Protein AF-A0A0D2EIH6-F1 (afdb_monomer_lite)

Secondary structure (DSSP, 8-state):
--HHHHHHHHHHHHHHHHHHHHHHHHHHHT--HHHHHHHH-TTT---HHHHHHHHHHHHHHHHHHHHHHHHHHHHTSPBPPHHHHHHHHHHHHHH--S-GGGTGGGT-GGG-B--S----S-HHHHHHHHHHHGGGSEEEPPPSSSS--EEE-HHHHHHHHHHHHHHHHHHHHHHHHHHHHT---HHHHHHHHHHHHHHHHHHHHHHS---HHHHHHHHHHHHHHHHHHHHHHHHT-

Foldseek 3Di:
DDPVVLVVLVVVLVVLVVVLVVQLVCLVVVPDPQSVVLNVDVPSNPPPVNVVSVVVNVVSVVVSVVVVVVVVVLVVFAQDDPVVLVLVVVVCVVVVPDPPVVSCVSVPSRSHGDPDDDPPDQVPQLVVCCVPVVVVQFDFDDDPPDDTDTDGDPPVSVVVSVVVLVVVVCCLQCVLLVVLVPDDDPVVLVVSLVVSLVVQLVCCVRRDPDDPVVSVVVSVVSSVVSVVSNVVVVVVD

Sequence (237 aa):
MSIRVLLHMQDELSELEQRLRALDTADWTSGNAIDLYSLHSRRNDQNIERKAIMTALERRMYQYQKRLYIHSQCLKMEKARDMYADSVSHWIDGRKPVVEEESHWIDERDDLASLGLKVEDYHLFEKWAEEKFSRVFVTKNRPLFGEEVRFYSSTTIRRVVRCFLTLISVIILIGPLFALSYTERQEYRLTLIACFSLVFASAIAFVTKSRNFEVFVATAAYAAVLVVFVGNNYEGQ

Organism: Cladophialophora bantiana (strain ATCC 10958 / CBS 173.52 / CDC B-1940 / NIH 8579) (NCBI:txid1442370)

InterPro domains:
  IPR046529 Domain of unknown function DUF6594 [PF20237] (2-227)

Structure (mmCIF, N/CA/C/O backbone):
data_AF-A0A0D2EIH6-F1
#
_entry.id   AF-A0A0D2EIH6-F1
#
loop_
_atom_site.group_PDB
_atom_site.id
_atom_site.type_symbol
_atom_site.label_atom_id
_atom_site.label_alt_id
_atom_site.label_comp_id
_atom_site.label_asym_id
_atom_site.label_entity_id
_atom_site.label_seq_id
_atom_site.pdbx_PDB_ins_code
_atom_site.Cartn_x
_atom_site.Cartn_y
_atom_site.Cartn_z
_atom_site.occupancy
_atom_site.B_iso_or_equiv
_atom_site.auth_seq_id
_atom_site.auth_comp_id
_atom_site.auth_asym_id
_atom_site.auth_atom_id
_atom_site.pdbx_PDB_model_num
ATOM 1 N N . MET A 1 1 ? -1.900 -8.547 -13.092 1.00 58.03 1 MET A N 1
ATOM 2 C CA . MET A 1 1 ? -1.439 -7.730 -14.248 1.00 58.03 1 MET A CA 1
ATOM 3 C C . MET A 1 1 ? -0.095 -8.256 -14.776 1.00 58.03 1 MET A C 1
ATOM 5 O O . MET A 1 1 ? 0.867 -8.349 -14.022 1.00 58.03 1 MET A O 1
ATOM 9 N N . SER A 1 2 ? -0.005 -8.640 -16.057 1.00 69.69 2 SER A N 1
ATOM 10 C CA . SER A 1 2 ? 1.087 -9.495 -16.567 1.00 69.69 2 SER A CA 1
ATOM 11 C C . SER A 1 2 ? 2.458 -8.800 -16.687 1.00 69.69 2 SER A C 1
ATOM 13 O O . SER A 1 2 ? 2.754 -8.132 -17.680 1.00 69.69 2 SER A O 1
ATOM 15 N N . ILE A 1 3 ? 3.335 -9.050 -15.706 1.00 87.00 3 ILE A N 1
ATOM 16 C CA . ILE A 1 3 ? 4.789 -8.770 -15.720 1.00 87.00 3 ILE A CA 1
ATOM 17 C C . ILE A 1 3 ? 5.469 -9.211 -17.029 1.00 87.00 3 ILE A C 1
ATOM 19 O O . ILE A 1 3 ? 6.434 -8.595 -17.474 1.00 87.00 3 ILE A O 1
ATOM 23 N N . ARG A 1 4 ? 4.924 -10.236 -17.701 1.00 91.12 4 ARG A N 1
ATOM 24 C CA . ARG A 1 4 ? 5.453 -10.779 -18.960 1.00 91.12 4 ARG A CA 1
ATOM 25 C C . ARG A 1 4 ? 5.495 -9.735 -20.073 1.00 91.12 4 ARG A C 1
ATOM 27 O O . ARG A 1 4 ? 6.427 -9.743 -20.867 1.00 91.12 4 ARG A O 1
ATOM 34 N N . VAL A 1 5 ? 4.533 -8.810 -20.106 1.00 92.56 5 VAL A N 1
ATOM 35 C CA . VAL A 1 5 ? 4.530 -7.721 -21.095 1.00 92.56 5 VAL A CA 1
ATOM 36 C C . VAL A 1 5 ? 5.718 -6.787 -20.868 1.00 92.56 5 VAL A C 1
ATOM 38 O O . VAL A 1 5 ? 6.372 -6.402 -21.829 1.00 92.56 5 VAL A O 1
ATOM 41 N N . LEU A 1 6 ? 6.037 -6.449 -19.614 1.00 93.62 6 LEU A N 1
ATOM 42 C CA . LEU A 1 6 ? 7.201 -5.612 -19.299 1.00 93.62 6 LEU A CA 1
ATOM 43 C C . LEU A 1 6 ? 8.511 -6.313 -19.672 1.00 93.62 6 LEU A C 1
ATOM 45 O O . LEU A 1 6 ? 9.378 -5.680 -20.268 1.00 93.62 6 LEU A O 1
ATOM 49 N N . LEU A 1 7 ? 8.623 -7.613 -19.386 1.00 95.44 7 LEU A N 1
ATOM 50 C CA . LEU A 1 7 ? 9.795 -8.412 -19.757 1.00 95.44 7 LEU A CA 1
ATOM 51 C C . LEU A 1 7 ? 9.991 -8.465 -21.275 1.00 95.44 7 LEU A C 1
ATOM 53 O O . LEU A 1 7 ? 11.101 -8.270 -21.753 1.00 95.44 7 LEU A O 1
ATOM 57 N N . HIS A 1 8 ? 8.912 -8.643 -22.039 1.00 96.62 8 HIS A N 1
ATOM 58 C CA . HIS A 1 8 ? 8.979 -8.618 -23.498 1.00 96.62 8 HIS A CA 1
ATOM 59 C C . HIS A 1 8 ? 9.451 -7.257 -24.038 1.00 96.62 8 HIS A C 1
ATOM 61 O O . HIS A 1 8 ? 10.281 -7.190 -24.936 1.00 96.62 8 HIS A O 1
ATOM 67 N N . MET A 1 9 ? 8.983 -6.151 -23.452 1.00 95.94 9 MET A N 1
ATOM 68 C CA . MET A 1 9 ? 9.458 -4.813 -23.824 1.00 95.94 9 MET A CA 1
ATOM 69 C C . MET A 1 9 ? 10.939 -4.592 -23.498 1.00 95.94 9 MET A C 1
ATOM 71 O O . MET A 1 9 ? 11.628 -3.900 -24.245 1.00 95.94 9 MET A O 1
ATOM 75 N N . GLN A 1 10 ? 11.413 -5.143 -22.381 1.00 96.56 10 GLN A N 1
ATOM 76 C CA . GLN A 1 10 ? 12.816 -5.075 -21.981 1.00 96.56 10 GLN A CA 1
ATOM 77 C C . GLN A 1 10 ? 13.715 -5.884 -22.924 1.00 96.56 10 GLN A C 1
ATOM 79 O O . GLN A 1 10 ? 14.823 -5.448 -23.238 1.00 96.56 10 GLN A O 1
ATOM 84 N N . ASP A 1 11 ? 13.234 -7.028 -23.397 1.00 97.75 11 ASP A N 1
ATOM 85 C CA . ASP A 1 11 ? 13.931 -7.835 -24.395 1.00 97.75 11 ASP A CA 1
ATOM 86 C C . ASP A 1 11 ? 14.040 -7.095 -25.737 1.00 97.75 11 ASP A C 1
ATOM 88 O O . ASP A 1 11 ? 15.137 -6.932 -26.260 1.00 97.75 11 ASP A O 1
ATOM 92 N N . GLU A 1 12 ? 12.948 -6.496 -26.227 1.00 97.38 12 GLU A N 1
ATOM 93 C CA . GLU A 1 12 ? 12.991 -5.671 -27.446 1.00 97.38 12 GLU A CA 1
ATOM 94 C C . GLU A 1 12 ? 13.954 -4.473 -27.330 1.00 97.38 12 GLU A C 1
ATOM 96 O O . GLU A 1 12 ? 14.627 -4.108 -28.294 1.00 97.38 12 GLU A O 1
ATOM 101 N N . LEU A 1 13 ? 14.037 -3.841 -26.153 1.00 97.75 13 LEU A N 1
ATOM 102 C CA . LEU A 1 13 ? 15.033 -2.795 -25.896 1.00 97.75 13 LEU A CA 1
ATOM 103 C C . LEU A 1 13 ? 16.455 -3.349 -25.974 1.00 97.75 13 LEU A C 1
ATOM 105 O O . LEU A 1 13 ? 17.320 -2.732 -26.592 1.00 97.75 13 LEU A O 1
ATOM 109 N N . SER A 1 14 ? 16.675 -4.525 -25.389 1.00 98.00 14 SER A N 1
ATOM 110 C CA . SER A 1 14 ? 17.968 -5.207 -25.410 1.00 98.00 14 SER A CA 1
ATOM 111 C C . SER A 1 14 ? 18.380 -5.570 -26.838 1.00 98.00 14 SER A C 1
ATOM 113 O O . SER A 1 14 ? 19.540 -5.392 -27.199 1.00 98.00 14 SER A O 1
ATOM 115 N N . GLU A 1 15 ? 17.442 -6.011 -27.676 1.00 98.12 15 GLU A N 1
ATOM 116 C CA . GLU A 1 15 ? 17.682 -6.295 -29.092 1.00 98.12 15 GLU A CA 1
ATOM 117 C C . GLU A 1 15 ? 18.095 -5.031 -29.863 1.00 98.12 15 GLU A C 1
ATOM 119 O O . GLU A 1 15 ? 19.077 -5.041 -30.609 1.00 98.12 15 GLU A O 1
ATOM 124 N N . LEU A 1 16 ? 17.391 -3.914 -29.657 1.00 97.88 16 LEU A N 1
ATOM 125 C CA . LEU A 1 16 ? 17.739 -2.635 -30.280 1.00 97.88 16 LEU A CA 1
ATOM 126 C C . LEU A 1 16 ? 19.122 -2.132 -29.833 1.00 97.88 16 LEU A C 1
ATOM 128 O O . LEU A 1 16 ? 19.897 -1.657 -30.663 1.00 97.88 16 LEU A O 1
ATOM 132 N N . GLU A 1 1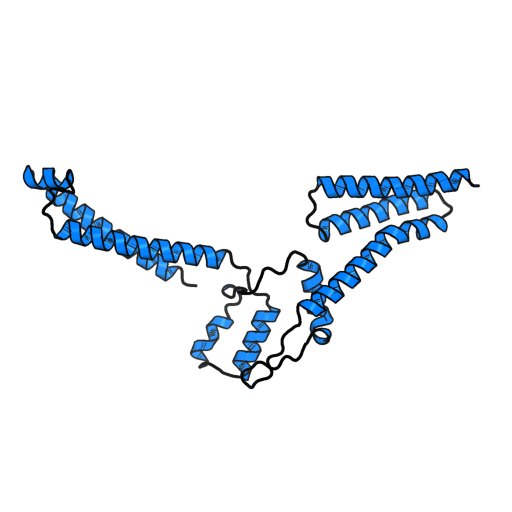7 ? 19.459 -2.269 -28.548 1.00 97.56 17 GLU A N 1
ATOM 133 C CA . GLU A 1 17 ? 20.789 -1.931 -28.027 1.00 97.56 17 GLU A CA 1
ATOM 134 C C . GLU A 1 17 ? 21.885 -2.827 -28.612 1.00 97.56 17 GLU A C 1
ATOM 136 O O . GLU A 1 17 ? 22.968 -2.342 -28.936 1.00 97.56 17 GLU A O 1
ATOM 141 N N . GLN A 1 18 ? 21.623 -4.126 -28.769 1.00 98.00 18 GLN A N 1
ATOM 142 C CA . GLN A 1 18 ? 22.567 -5.058 -29.386 1.00 98.00 18 GLN A CA 1
ATOM 143 C C . GLN A 1 18 ? 22.822 -4.706 -30.852 1.00 98.00 18 GLN A C 1
ATOM 145 O O . GLN A 1 18 ? 23.978 -4.668 -31.270 1.00 98.00 18 GLN A O 1
ATOM 150 N N . ARG A 1 19 ? 21.770 -4.388 -31.618 1.00 97.38 19 ARG A N 1
ATOM 151 C CA . ARG A 1 19 ? 21.903 -3.932 -33.012 1.00 97.38 19 ARG A CA 1
ATOM 152 C C . ARG A 1 19 ? 22.710 -2.637 -33.104 1.00 97.38 19 ARG A C 1
ATOM 154 O O . ARG A 1 19 ? 23.598 -2.539 -33.945 1.00 97.38 19 ARG A O 1
ATOM 161 N N . LEU A 1 20 ? 22.461 -1.680 -32.206 1.00 96.00 20 LEU A N 1
ATOM 162 C CA . LEU A 1 20 ? 23.237 -0.441 -32.133 1.00 96.00 20 LEU A CA 1
ATOM 163 C C . LEU A 1 20 ? 24.721 -0.719 -31.849 1.00 96.00 20 LEU A C 1
ATOM 165 O O . LEU A 1 20 ? 25.587 -0.243 -32.576 1.00 96.00 20 LEU A O 1
ATOM 169 N N . ARG A 1 21 ? 25.017 -1.554 -30.844 1.00 96.38 21 ARG A N 1
ATOM 170 C CA . ARG A 1 21 ? 26.394 -1.951 -30.504 1.00 96.38 21 ARG A CA 1
ATOM 171 C C . ARG A 1 21 ? 27.089 -2.674 -31.653 1.00 96.38 21 ARG A C 1
ATOM 173 O O . ARG A 1 21 ? 28.286 -2.477 -31.842 1.00 96.38 21 ARG A O 1
ATOM 180 N N . ALA A 1 22 ? 26.373 -3.507 -32.405 1.00 95.50 22 ALA A N 1
ATOM 181 C CA . ALA A 1 22 ? 26.926 -4.202 -33.562 1.00 95.50 22 ALA A CA 1
ATOM 182 C C . ALA A 1 22 ? 27.357 -3.215 -34.658 1.00 95.50 22 ALA A C 1
ATOM 184 O O . ALA A 1 22 ? 28.471 -3.338 -35.164 1.00 95.50 22 ALA A O 1
ATOM 185 N N . LEU A 1 23 ? 26.530 -2.206 -34.959 1.00 92.44 23 LEU A N 1
ATOM 186 C CA . LEU A 1 23 ? 26.890 -1.129 -35.890 1.00 92.44 23 LEU A CA 1
ATOM 187 C C . LEU A 1 23 ? 28.090 -0.325 -35.390 1.00 92.44 23 LEU A C 1
ATOM 189 O O . LEU A 1 23 ? 29.040 -0.107 -36.133 1.00 92.44 23 LEU A O 1
ATOM 193 N N . ASP A 1 24 ? 28.090 0.056 -34.114 1.00 91.88 24 ASP A N 1
ATOM 194 C CA . ASP A 1 24 ? 29.187 0.835 -33.542 1.00 91.88 24 ASP A CA 1
ATOM 195 C C . ASP A 1 24 ? 30.509 0.049 -33.535 1.00 91.88 24 ASP A C 1
ATOM 197 O O . ASP A 1 24 ? 31.577 0.608 -33.780 1.00 91.88 24 ASP A O 1
ATOM 201 N N . THR A 1 25 ? 30.442 -1.267 -33.319 1.00 92.94 25 THR A N 1
ATOM 202 C CA . THR A 1 25 ? 31.607 -2.160 -33.393 1.00 92.94 25 THR A CA 1
ATOM 203 C C . THR A 1 25 ? 32.096 -2.329 -34.834 1.00 92.94 25 THR A C 1
ATOM 205 O O . THR A 1 25 ? 33.305 -2.366 -35.071 1.00 92.94 25 THR A O 1
ATOM 208 N N . ALA A 1 26 ? 31.189 -2.412 -35.810 1.00 90.56 26 ALA A N 1
ATOM 209 C CA . ALA A 1 26 ? 31.545 -2.478 -37.225 1.00 90.56 26 ALA A CA 1
ATOM 210 C C . ALA A 1 26 ? 32.275 -1.198 -37.673 1.00 90.56 26 ALA A C 1
ATOM 212 O O . ALA A 1 26 ? 33.372 -1.281 -38.226 1.00 90.56 26 ALA A O 1
ATOM 213 N N . ASP A 1 27 ? 31.741 -0.025 -37.329 1.00 89.12 27 ASP A N 1
ATOM 214 C CA . ASP A 1 27 ? 32.358 1.271 -37.639 1.00 89.12 27 ASP A CA 1
ATOM 215 C C . ASP A 1 27 ? 33.720 1.435 -36.941 1.00 89.12 27 ASP A C 1
ATOM 217 O O . ASP A 1 27 ? 34.677 1.941 -37.531 1.00 89.12 27 ASP A O 1
ATOM 221 N N . TRP A 1 28 ? 33.848 0.944 -35.702 1.00 88.12 28 TRP A N 1
ATOM 222 C CA . TRP A 1 28 ? 35.113 0.943 -34.964 1.00 88.12 28 TRP A CA 1
ATOM 223 C C . TRP A 1 28 ? 36.177 0.049 -35.616 1.00 88.12 28 TRP A C 1
ATOM 225 O O . TRP A 1 28 ? 37.344 0.428 -35.726 1.00 88.12 28 TRP A O 1
ATOM 235 N N . THR A 1 29 ? 35.784 -1.148 -36.055 1.00 91.88 29 THR A N 1
ATOM 236 C CA . THR A 1 29 ? 36.697 -2.140 -36.649 1.00 91.88 29 THR A CA 1
ATOM 237 C C . THR A 1 29 ? 37.039 -1.856 -38.111 1.00 91.88 29 THR A C 1
ATOM 239 O O . THR A 1 29 ? 38.066 -2.337 -38.588 1.00 91.88 29 THR A O 1
ATOM 242 N N . SER A 1 30 ? 36.249 -1.033 -38.811 1.00 86.62 30 SER A N 1
ATOM 243 C CA . SER A 1 30 ? 36.500 -0.658 -40.208 1.00 86.62 30 SER A CA 1
ATOM 244 C C . SER A 1 30 ? 37.801 0.131 -40.413 1.00 86.62 30 SER A C 1
ATOM 246 O O . SER A 1 30 ? 38.310 0.170 -41.533 1.00 86.62 30 SER A O 1
ATOM 248 N N . GLY A 1 31 ? 38.326 0.806 -39.381 1.00 78.50 31 GLY A N 1
ATOM 249 C CA . GLY A 1 31 ? 39.567 1.593 -39.460 1.00 78.50 31 GLY A CA 1
ATOM 250 C C . GLY A 1 31 ? 39.487 2.864 -40.323 1.00 78.50 31 GLY A C 1
ATOM 251 O O . GLY A 1 31 ? 40.493 3.549 -40.505 1.00 78.50 31 GLY A O 1
ATOM 252 N N . ASN A 1 32 ? 38.308 3.200 -40.852 1.00 86.44 32 ASN A N 1
ATOM 253 C CA . ASN A 1 32 ? 38.070 4.386 -41.667 1.00 86.44 32 ASN A CA 1
ATOM 254 C C . ASN A 1 32 ? 37.844 5.622 -40.782 1.00 86.44 32 ASN A C 1
ATOM 256 O O . ASN A 1 32 ? 36.947 5.648 -39.941 1.00 86.44 32 ASN A O 1
ATOM 260 N N . ALA A 1 33 ? 38.620 6.685 -41.007 1.00 83.81 33 ALA A N 1
ATOM 261 C CA . ALA A 1 33 ? 38.532 7.917 -40.225 1.00 83.81 33 ALA A CA 1
ATOM 262 C C . ALA A 1 33 ? 37.132 8.564 -40.250 1.00 83.81 33 ALA A C 1
ATOM 264 O O . ALA A 1 33 ? 36.741 9.193 -39.269 1.00 83.81 33 ALA A O 1
ATOM 265 N N . ILE A 1 34 ? 36.375 8.405 -41.344 1.00 82.94 34 ILE A N 1
ATOM 266 C CA . ILE A 1 34 ? 35.017 8.959 -41.482 1.00 82.94 34 ILE A CA 1
ATOM 267 C C . ILE A 1 34 ? 34.036 8.231 -40.553 1.00 82.94 34 ILE A C 1
ATOM 269 O O . ILE A 1 34 ? 33.280 8.881 -39.828 1.00 82.94 34 ILE A O 1
ATOM 273 N N . ASP A 1 35 ? 34.095 6.901 -40.521 1.00 82.50 35 ASP A N 1
ATOM 274 C CA . ASP A 1 35 ? 33.196 6.067 -39.717 1.00 82.50 35 ASP A CA 1
ATOM 275 C C . ASP A 1 35 ? 33.508 6.234 -38.223 1.00 82.50 35 ASP A C 1
ATOM 277 O O . ASP A 1 35 ? 32.607 6.492 -37.422 1.00 82.50 35 ASP A O 1
ATOM 281 N N . LEU A 1 36 ? 34.797 6.270 -37.860 1.00 83.50 36 LEU A N 1
ATOM 282 C CA . LEU A 1 36 ? 35.257 6.618 -36.510 1.00 83.50 36 LEU A CA 1
ATOM 283 C C . LEU A 1 36 ? 34.823 8.023 -36.075 1.00 83.50 36 LEU A C 1
ATOM 285 O O . LEU A 1 36 ? 34.443 8.225 -34.921 1.00 83.50 36 LEU A O 1
ATOM 289 N N . TYR A 1 37 ? 34.858 9.011 -36.968 1.00 84.69 37 TYR A N 1
ATOM 290 C CA . TYR A 1 37 ? 34.396 10.361 -36.646 1.00 84.69 37 TYR A CA 1
ATOM 291 C C . TYR A 1 37 ? 32.873 10.412 -36.432 1.00 84.69 37 TYR A C 1
ATOM 293 O O . TYR A 1 37 ? 32.400 11.149 -35.562 1.00 84.69 37 TYR A O 1
ATOM 301 N N . SER A 1 38 ? 32.105 9.601 -37.170 1.00 84.06 38 SER A N 1
ATOM 302 C CA . SER A 1 38 ? 30.643 9.515 -37.043 1.00 84.06 38 SER A CA 1
ATOM 303 C C . SER A 1 38 ? 30.196 9.061 -35.644 1.00 84.06 38 SER A C 1
ATOM 305 O O . SER A 1 38 ? 29.281 9.658 -35.076 1.00 84.06 38 SER A O 1
ATOM 307 N N . LEU A 1 39 ? 30.918 8.110 -35.035 1.00 85.94 39 LEU A N 1
ATOM 308 C CA . LEU A 1 39 ? 30.701 7.624 -33.663 1.00 85.94 39 LEU A CA 1
ATOM 309 C C . LEU A 1 39 ? 30.819 8.736 -32.607 1.00 85.94 39 LEU A C 1
ATOM 311 O O . LEU A 1 39 ? 30.115 8.728 -31.600 1.00 85.94 39 LEU A O 1
ATOM 315 N N . HIS A 1 40 ? 31.701 9.711 -32.838 1.00 87.56 40 HIS A N 1
ATOM 316 C CA . HIS A 1 40 ? 31.998 10.779 -31.879 1.00 87.56 40 HIS A CA 1
ATOM 317 C C . HIS A 1 40 ? 31.161 12.047 -32.105 1.00 87.56 40 HIS A C 1
ATOM 319 O O . HIS A 1 40 ? 31.181 12.956 -31.273 1.00 87.56 40 HIS A O 1
ATOM 325 N N . SER A 1 41 ? 30.422 12.142 -33.216 1.00 87.94 41 SER A N 1
ATOM 326 C CA . SER A 1 41 ? 29.664 13.343 -33.569 1.00 87.94 41 SER A CA 1
ATOM 327 C C . SER A 1 41 ? 28.277 13.019 -34.106 1.00 87.94 41 SER A C 1
ATOM 329 O O . SER A 1 41 ? 28.064 12.904 -35.309 1.00 87.94 41 SER A O 1
ATOM 331 N N . ARG A 1 42 ? 27.270 13.045 -33.224 1.00 86.50 42 ARG A N 1
ATOM 332 C CA . ARG A 1 42 ? 25.851 12.899 -33.608 1.00 86.50 42 ARG A CA 1
ATOM 333 C C . ARG A 1 42 ? 25.384 13.920 -34.656 1.00 86.50 42 ARG A C 1
ATOM 335 O O . ARG A 1 42 ? 24.431 13.658 -35.383 1.00 86.50 42 ARG A O 1
ATOM 342 N N . ARG A 1 43 ? 25.999 15.109 -34.708 1.00 87.88 43 ARG A N 1
ATOM 343 C CA . ARG A 1 43 ? 25.647 16.162 -35.683 1.00 87.88 43 ARG A CA 1
ATOM 344 C C . ARG A 1 43 ? 26.141 15.831 -37.089 1.00 87.88 43 ARG A C 1
ATOM 346 O O . ARG A 1 43 ? 25.431 16.114 -38.047 1.00 87.88 43 ARG A O 1
ATOM 353 N N . ASN A 1 44 ? 27.329 15.240 -37.184 1.00 83.62 44 ASN A N 1
ATOM 354 C CA . ASN A 1 44 ? 27.969 14.917 -38.457 1.00 83.62 44 ASN A CA 1
ATOM 355 C C . ASN A 1 44 ? 27.818 13.443 -38.844 1.00 83.62 44 ASN A C 1
ATOM 357 O O . ASN A 1 44 ? 28.241 13.066 -39.932 1.00 83.62 44 ASN A O 1
ATOM 361 N N . ASP A 1 45 ? 27.204 12.630 -37.989 1.00 86.25 45 ASP A N 1
ATOM 362 C CA . ASP A 1 45 ? 26.872 11.249 -38.289 1.00 86.25 45 ASP A CA 1
ATOM 363 C C . ASP A 1 45 ? 25.917 11.174 -39.487 1.00 86.25 45 ASP A C 1
ATOM 365 O O . ASP A 1 45 ? 24.842 11.780 -39.473 1.00 86.25 45 ASP A O 1
ATOM 369 N N . GLN A 1 46 ? 26.305 10.445 -40.531 1.00 84.50 46 GLN A N 1
ATOM 370 C CA . GLN A 1 46 ? 25.498 10.214 -41.732 1.00 84.50 46 GLN A CA 1
ATOM 371 C C . GLN A 1 46 ? 24.833 8.830 -41.733 1.00 84.50 46 GLN A C 1
ATOM 373 O O . GLN A 1 46 ? 24.058 8.537 -42.641 1.00 84.50 46 GLN A O 1
ATOM 378 N N . ASN A 1 47 ? 25.074 7.999 -40.714 1.00 87.81 47 ASN A N 1
ATOM 379 C CA . ASN A 1 47 ? 24.518 6.657 -40.627 1.00 87.81 47 ASN A CA 1
ATOM 380 C C . ASN A 1 47 ? 22.998 6.718 -40.375 1.00 87.81 47 ASN A C 1
ATOM 382 O O . ASN A 1 47 ? 22.513 7.044 -39.285 1.00 87.81 47 ASN A O 1
ATOM 386 N N . ILE A 1 48 ? 22.227 6.439 -41.430 1.00 90.50 48 ILE A N 1
ATOM 387 C CA . ILE A 1 48 ? 20.758 6.471 -41.412 1.00 90.50 48 ILE A CA 1
ATOM 388 C C . ILE A 1 48 ? 20.215 5.370 -40.495 1.00 90.50 48 ILE A C 1
ATOM 390 O O . ILE A 1 48 ? 19.246 5.597 -39.769 1.00 90.50 48 ILE A O 1
ATOM 394 N N . GLU A 1 49 ? 20.857 4.202 -40.491 1.00 92.31 49 GLU A N 1
ATOM 395 C CA . GLU A 1 49 ? 20.449 3.050 -39.691 1.00 92.31 49 GLU A CA 1
ATOM 396 C C . GLU A 1 49 ? 20.650 3.314 -38.196 1.00 92.31 49 GLU A C 1
ATOM 398 O O . GLU A 1 49 ? 19.712 3.141 -37.415 1.00 92.31 49 GLU A O 1
ATOM 403 N N . ARG A 1 50 ? 21.810 3.859 -37.798 1.00 92.31 50 ARG A N 1
ATOM 404 C CA . ARG A 1 50 ? 22.067 4.271 -36.409 1.00 92.31 50 ARG A CA 1
ATOM 405 C C . ARG A 1 50 ? 21.010 5.263 -35.928 1.00 92.31 50 ARG A C 1
ATOM 407 O O . ARG A 1 50 ? 20.431 5.092 -34.855 1.00 92.31 50 ARG A O 1
ATOM 414 N N . LYS A 1 51 ? 20.700 6.284 -36.735 1.00 92.88 51 LYS A N 1
ATOM 415 C CA . LYS A 1 51 ? 19.653 7.272 -36.415 1.00 92.88 51 LYS A CA 1
ATOM 416 C C . LYS A 1 51 ? 18.270 6.629 -36.285 1.00 92.88 51 LYS A C 1
ATOM 418 O O . LYS A 1 51 ? 17.509 7.002 -35.386 1.00 92.88 51 LYS A O 1
ATOM 423 N N . ALA A 1 52 ? 17.938 5.674 -37.153 1.00 95.38 52 ALA A N 1
ATOM 424 C CA . ALA A 1 52 ? 16.675 4.946 -37.091 1.00 95.38 52 ALA A CA 1
ATOM 425 C C . ALA A 1 52 ? 16.572 4.099 -35.811 1.00 95.38 52 ALA A C 1
ATOM 427 O O . ALA A 1 52 ? 15.553 4.174 -35.121 1.00 95.38 52 ALA A O 1
ATOM 428 N N . ILE A 1 53 ? 17.636 3.376 -35.441 1.00 96.12 53 ILE A N 1
ATOM 429 C CA . ILE A 1 53 ? 17.699 2.591 -34.198 1.00 96.12 53 ILE A CA 1
ATOM 430 C C . ILE A 1 53 ? 17.604 3.504 -32.976 1.00 96.12 53 ILE A C 1
ATOM 432 O O . ILE A 1 53 ? 16.812 3.227 -32.082 1.00 96.12 53 ILE A O 1
ATOM 436 N N . MET A 1 54 ? 18.318 4.633 -32.956 1.00 95.25 54 MET A N 1
ATOM 437 C CA . MET A 1 54 ? 18.216 5.617 -31.871 1.00 95.25 54 MET A CA 1
ATOM 438 C C . MET A 1 54 ? 16.790 6.156 -31.704 1.00 95.25 54 MET A C 1
ATOM 440 O O . MET A 1 54 ? 16.295 6.261 -30.584 1.00 95.25 54 MET A O 1
ATOM 444 N N . THR A 1 55 ? 16.096 6.436 -32.810 1.00 96.62 55 THR A N 1
ATOM 445 C CA . THR A 1 55 ? 14.689 6.876 -32.782 1.00 96.62 55 THR A CA 1
ATOM 446 C C . THR A 1 55 ? 13.762 5.769 -32.263 1.00 96.62 55 THR A C 1
ATOM 448 O O . THR A 1 55 ? 12.817 6.031 -31.513 1.00 96.62 55 THR A O 1
ATOM 451 N N . ALA A 1 56 ? 14.018 4.515 -32.648 1.00 97.38 56 ALA A N 1
ATOM 452 C CA . ALA A 1 56 ? 13.267 3.360 -32.165 1.00 97.38 56 ALA A CA 1
ATOM 453 C C . ALA A 1 56 ? 13.497 3.115 -30.664 1.00 97.38 56 ALA A C 1
ATOM 455 O O . ALA A 1 56 ? 12.526 2.904 -29.933 1.00 97.38 56 ALA A O 1
ATOM 456 N N . LEU A 1 57 ? 14.747 3.218 -30.198 1.00 97.62 57 LEU A N 1
ATOM 457 C CA . LEU A 1 57 ? 15.130 3.127 -28.789 1.00 97.62 57 LEU A CA 1
ATOM 458 C C . LEU A 1 57 ? 14.429 4.193 -27.956 1.00 97.62 57 LEU A C 1
ATOM 460 O O . LEU A 1 57 ? 13.781 3.852 -26.972 1.00 97.62 57 LEU A O 1
ATOM 464 N N . GLU A 1 58 ? 14.484 5.462 -28.370 1.00 97.44 58 GLU A N 1
ATOM 465 C CA . GLU A 1 58 ? 13.813 6.560 -27.664 1.00 97.44 58 GLU A CA 1
ATOM 466 C C . GLU A 1 58 ? 12.315 6.271 -27.489 1.00 97.44 58 GLU A C 1
ATOM 468 O O . GLU A 1 58 ? 11.775 6.329 -26.378 1.00 97.44 58 GLU A O 1
ATOM 473 N N . ARG A 1 59 ? 11.644 5.869 -28.576 1.00 97.75 59 ARG A N 1
ATOM 474 C CA . ARG A 1 59 ? 10.218 5.533 -28.554 1.00 97.75 59 ARG A CA 1
ATOM 475 C C . ARG A 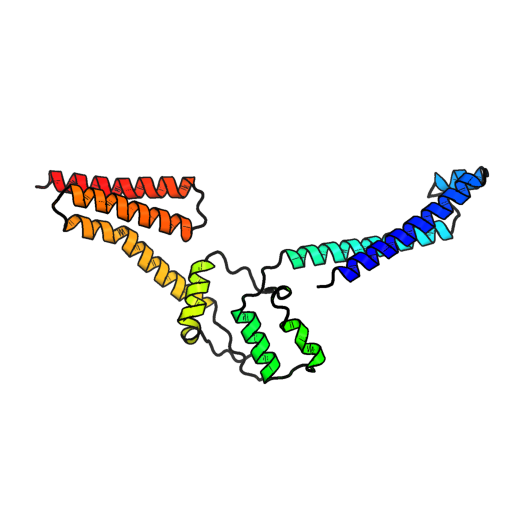1 59 ? 9.923 4.351 -27.635 1.00 97.75 59 ARG A C 1
ATOM 477 O O . ARG A 1 59 ? 8.985 4.420 -26.835 1.00 97.75 59 ARG A O 1
ATOM 484 N N . ARG A 1 60 ? 10.671 3.252 -27.762 1.00 97.38 60 ARG A N 1
ATOM 485 C CA . ARG A 1 60 ? 10.410 2.026 -26.999 1.00 97.38 60 ARG A CA 1
ATOM 486 C C . ARG A 1 60 ? 10.727 2.218 -25.521 1.00 97.38 60 ARG A C 1
ATOM 488 O O . ARG A 1 60 ? 9.945 1.785 -24.676 1.00 97.38 60 ARG A O 1
ATOM 495 N N . MET A 1 61 ? 11.794 2.952 -25.215 1.00 97.56 61 MET A N 1
ATOM 496 C CA . MET A 1 61 ? 12.206 3.275 -23.854 1.00 97.56 61 MET A CA 1
ATOM 497 C C . MET A 1 61 ? 11.154 4.141 -23.162 1.00 97.56 61 MET A C 1
ATOM 499 O O . MET A 1 61 ? 10.756 3.830 -22.041 1.00 97.56 61 MET A O 1
ATOM 503 N N . TY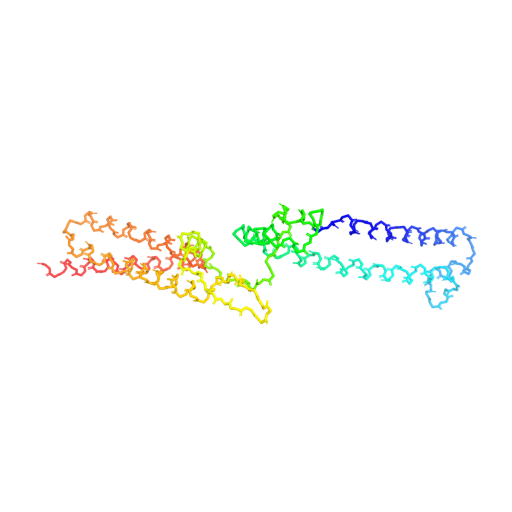R A 1 62 ? 10.617 5.154 -23.850 1.00 97.62 62 TYR A N 1
ATOM 504 C CA . TYR A 1 62 ? 9.506 5.951 -23.329 1.00 97.62 62 TYR A CA 1
ATOM 505 C C . TYR A 1 62 ? 8.278 5.085 -23.006 1.00 97.62 62 TYR A C 1
ATOM 507 O O . TYR A 1 62 ? 7.706 5.183 -21.918 1.00 97.62 62 TYR A O 1
ATOM 515 N N . GLN A 1 63 ? 7.874 4.200 -23.925 1.00 96.19 63 GLN A N 1
ATOM 516 C CA . GLN A 1 63 ? 6.734 3.304 -23.702 1.00 96.19 63 GLN A CA 1
ATOM 517 C C . GLN A 1 63 ? 6.965 2.359 -22.517 1.00 96.19 63 GLN A C 1
ATOM 519 O O . GLN A 1 63 ? 6.047 2.145 -21.720 1.00 96.19 63 GLN A O 1
ATOM 524 N N . TYR A 1 64 ? 8.172 1.800 -22.404 1.00 96.38 64 TYR A N 1
ATOM 525 C CA . TYR A 1 64 ? 8.561 0.908 -21.317 1.00 96.38 64 TYR A CA 1
ATOM 526 C C . TYR A 1 64 ? 8.510 1.629 -19.971 1.00 96.38 64 TYR A C 1
ATOM 528 O O . TYR A 1 64 ? 7.797 1.193 -19.069 1.00 96.38 64 TYR A O 1
ATOM 536 N N . GLN A 1 65 ? 9.170 2.784 -19.859 1.00 96.38 65 GLN A N 1
ATOM 537 C CA . GLN A 1 65 ? 9.190 3.585 -18.634 1.00 96.38 65 GLN A CA 1
ATOM 538 C C . GLN A 1 65 ? 7.784 4.033 -18.223 1.00 96.38 65 GLN A C 1
ATOM 540 O O . GLN A 1 65 ? 7.426 3.943 -17.049 1.00 96.38 65 GLN A O 1
ATOM 545 N N . LYS A 1 66 ? 6.944 4.444 -19.183 1.00 95.88 66 LYS A N 1
ATOM 546 C CA . LYS A 1 66 ? 5.544 4.802 -18.920 1.00 95.88 66 LYS A CA 1
ATOM 547 C C . LYS A 1 66 ? 4.754 3.624 -18.347 1.00 95.88 66 LYS A C 1
ATOM 549 O O . LYS A 1 66 ? 4.021 3.797 -17.375 1.00 95.88 66 LYS A O 1
ATOM 554 N N . ARG A 1 67 ? 4.891 2.428 -18.926 1.00 94.62 67 ARG A N 1
ATOM 555 C CA . ARG A 1 67 ? 4.207 1.224 -18.429 1.00 94.62 67 ARG A CA 1
ATOM 556 C C . ARG A 1 67 ? 4.742 0.778 -17.078 1.00 94.62 67 ARG A C 1
ATOM 558 O O . ARG A 1 67 ?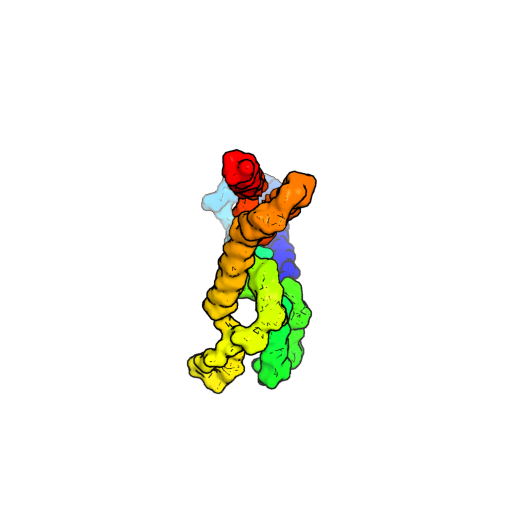 3.940 0.435 -16.219 1.00 94.62 67 ARG A O 1
ATOM 565 N N . LEU A 1 68 ? 6.054 0.840 -16.867 1.00 93.75 68 LEU A N 1
ATOM 566 C CA . LEU A 1 68 ? 6.680 0.544 -15.581 1.00 93.75 68 LEU A CA 1
ATOM 567 C C . LEU A 1 68 ? 6.168 1.492 -14.492 1.00 93.75 68 LEU A C 1
ATOM 569 O O . LEU A 1 68 ? 5.810 1.049 -13.403 1.00 93.75 68 LEU A O 1
ATOM 573 N N . TYR A 1 69 ? 6.060 2.787 -14.804 1.00 94.25 69 TYR A N 1
ATOM 574 C CA . TYR A 1 69 ? 5.478 3.769 -13.898 1.00 94.25 69 TYR A CA 1
ATOM 575 C C . TYR A 1 69 ? 4.035 3.406 -13.543 1.00 94.25 69 TYR A C 1
ATOM 577 O O . TYR A 1 69 ? 3.724 3.304 -12.359 1.00 94.25 69 TYR A O 1
ATOM 585 N N . ILE A 1 70 ? 3.176 3.149 -14.537 1.00 91.12 70 ILE A N 1
ATOM 586 C CA . ILE A 1 70 ? 1.776 2.755 -14.307 1.00 91.12 70 ILE A CA 1
ATOM 587 C C . ILE A 1 70 ? 1.705 1.479 -13.467 1.00 91.12 70 ILE A C 1
ATOM 589 O O . ILE A 1 70 ? 0.992 1.453 -12.470 1.00 91.12 70 ILE A O 1
ATOM 593 N N . HIS A 1 71 ? 2.492 0.459 -13.808 1.00 90.44 71 HIS A N 1
ATOM 594 C CA . HIS A 1 71 ? 2.547 -0.793 -13.060 1.00 90.44 71 HIS A CA 1
ATOM 595 C C . HIS A 1 71 ? 2.961 -0.557 -11.601 1.00 90.44 71 HIS A C 1
ATOM 597 O O . HIS A 1 71 ? 2.332 -1.087 -10.693 1.00 90.44 71 HIS A O 1
ATOM 603 N N . SER A 1 72 ? 3.940 0.321 -11.356 1.00 90.50 72 SER A N 1
ATOM 604 C CA . SER A 1 72 ? 4.329 0.715 -9.997 1.00 90.50 72 SER A CA 1
ATOM 605 C C . SER A 1 72 ? 3.203 1.413 -9.230 1.00 90.50 72 SER A C 1
ATOM 607 O O . SER A 1 72 ? 3.117 1.261 -8.016 1.00 90.50 72 SER A O 1
ATOM 609 N N . GLN A 1 73 ? 2.340 2.179 -9.909 1.00 88.81 73 GLN A N 1
ATOM 610 C CA . GLN A 1 73 ? 1.174 2.791 -9.271 1.00 88.81 73 GLN A CA 1
ATOM 611 C C . GLN A 1 73 ? 0.111 1.735 -8.970 1.00 88.81 73 GLN A C 1
ATOM 613 O O . GLN A 1 73 ? -0.436 1.750 -7.874 1.00 88.81 73 GLN A O 1
ATOM 618 N N . CYS A 1 74 ? -0.123 0.788 -9.884 1.00 86.31 74 CYS A N 1
ATOM 619 C CA . CYS A 1 74 ? -1.034 -0.336 -9.662 1.00 86.31 74 CYS A CA 1
ATOM 620 C C . CYS A 1 74 ? -0.599 -1.192 -8.466 1.00 86.31 74 CYS A C 1
ATOM 622 O O . CYS A 1 74 ? -1.424 -1.501 -7.617 1.00 86.31 74 CYS A O 1
ATOM 624 N N . LEU A 1 75 ? 0.698 -1.486 -8.329 1.00 85.88 75 LEU A N 1
ATOM 625 C CA . LEU A 1 75 ? 1.244 -2.217 -7.176 1.00 85.88 75 LEU A CA 1
ATOM 626 C C . LEU A 1 75 ? 1.099 -1.467 -5.841 1.00 85.88 75 LEU A C 1
ATOM 628 O O . LEU A 1 75 ? 1.150 -2.086 -4.783 1.00 85.88 75 LEU A O 1
ATOM 632 N N . LYS A 1 76 ? 0.944 -0.138 -5.867 1.00 85.62 76 LYS A N 1
ATOM 633 C CA . LYS A 1 76 ? 0.690 0.678 -4.666 1.00 85.62 76 LYS A CA 1
ATOM 634 C C . LYS A 1 76 ? -0.789 0.751 -4.299 1.00 85.62 76 LYS A C 1
ATOM 636 O O . LYS A 1 76 ? -1.112 1.317 -3.252 1.00 85.62 76 LYS A O 1
ATOM 641 N N . MET A 1 77 ? -1.680 0.271 -5.164 1.00 85.00 77 MET A N 1
ATOM 642 C CA . MET A 1 77 ? -3.105 0.265 -4.870 1.00 85.00 77 MET A CA 1
ATOM 643 C C . MET A 1 77 ? -3.391 -0.713 -3.733 1.00 85.00 77 MET A C 1
ATOM 645 O O . MET A 1 77 ? -2.740 -1.745 -3.591 1.00 85.00 77 MET A O 1
ATOM 649 N N . GLU A 1 78 ? -4.364 -0.365 -2.897 1.00 82.94 78 GLU A N 1
ATOM 650 C CA . GLU A 1 78 ? -4.809 -1.250 -1.828 1.00 82.94 78 GLU A CA 1
ATOM 651 C C . GLU A 1 78 ? -5.539 -2.446 -2.443 1.00 82.94 78 GLU A C 1
ATOM 653 O O . GLU A 1 78 ? -6.372 -2.279 -3.344 1.00 82.94 78 GLU A O 1
ATOM 658 N N . LYS A 1 79 ? -5.231 -3.646 -1.945 1.00 84.00 79 LYS A N 1
ATOM 659 C CA . LYS A 1 79 ? -5.944 -4.866 -2.322 1.00 84.00 79 LYS A CA 1
ATOM 660 C C . LYS A 1 79 ? -7.445 -4.669 -2.097 1.00 84.00 79 LYS A C 1
ATOM 662 O O . LYS A 1 79 ? -7.863 -4.089 -1.092 1.00 84.00 79 LYS A O 1
ATOM 667 N N . ALA A 1 80 ? -8.263 -5.145 -3.029 1.00 84.50 80 ALA A N 1
ATOM 668 C CA . ALA A 1 80 ? -9.705 -5.159 -2.837 1.00 84.50 80 ALA A CA 1
ATOM 669 C C . ALA A 1 80 ? -10.065 -5.994 -1.594 1.00 84.50 80 ALA A C 1
ATOM 671 O O . ALA A 1 80 ? -9.472 -7.041 -1.340 1.00 84.50 80 ALA A O 1
ATOM 672 N N . ARG A 1 81 ? -11.045 -5.538 -0.803 1.00 78.38 81 ARG A N 1
ATOM 673 C CA . ARG A 1 81 ? -11.553 -6.354 0.312 1.00 78.38 81 ARG A CA 1
ATOM 674 C C . ARG A 1 81 ? -12.348 -7.532 -0.247 1.00 78.38 81 ARG A C 1
ATOM 676 O O . ARG A 1 81 ? -13.153 -7.330 -1.157 1.00 78.38 81 ARG A O 1
ATOM 683 N N . ASP A 1 82 ? -12.207 -8.700 0.374 1.00 81.25 82 ASP A N 1
ATOM 684 C CA . ASP A 1 82 ? -12.888 -9.937 -0.039 1.00 81.25 82 ASP A CA 1
ATOM 685 C C . ASP A 1 82 ? -14.407 -9.747 -0.155 1.00 81.25 82 ASP A C 1
ATOM 687 O O . ASP A 1 82 ? -15.000 -10.129 -1.153 1.00 81.25 82 ASP A O 1
ATOM 691 N N . MET A 1 83 ? -15.025 -9.014 0.781 1.00 75.56 83 MET A N 1
ATOM 692 C CA . MET A 1 83 ? -16.456 -8.680 0.725 1.00 75.56 83 MET A CA 1
ATOM 693 C C . MET A 1 83 ? -16.862 -7.974 -0.579 1.00 75.56 83 MET A C 1
ATOM 695 O O . MET A 1 83 ? -17.919 -8.260 -1.143 1.00 75.56 83 MET A O 1
ATOM 699 N N . TYR A 1 84 ? -16.049 -7.024 -1.053 1.00 78.81 84 TYR A N 1
ATOM 700 C CA . TYR A 1 84 ? -16.332 -6.312 -2.298 1.00 78.81 84 TYR A CA 1
ATOM 701 C C . TYR A 1 84 ? -16.061 -7.204 -3.509 1.00 78.81 84 TYR A C 1
ATOM 703 O O . TYR A 1 84 ? -16.865 -7.203 -4.438 1.00 78.81 84 TYR A O 1
ATOM 711 N N . ALA A 1 85 ? -14.986 -7.995 -3.480 1.00 85.69 85 ALA A N 1
ATOM 712 C CA . ALA A 1 85 ? -14.686 -8.958 -4.534 1.00 85.69 85 ALA A CA 1
ATOM 713 C C . ALA A 1 85 ? -15.808 -9.997 -4.687 1.00 85.69 85 ALA A C 1
ATOM 715 O O . ALA A 1 85 ? -16.293 -10.213 -5.793 1.00 85.69 85 ALA A O 1
ATOM 716 N N . ASP A 1 86 ? -16.303 -10.552 -3.582 1.00 83.88 86 ASP A N 1
ATOM 717 C CA . ASP A 1 86 ? -17.413 -11.503 -3.573 1.00 83.88 86 ASP A CA 1
ATOM 718 C C . ASP A 1 86 ? -18.717 -10.854 -4.024 1.00 83.88 86 ASP A C 1
ATOM 720 O O . ASP A 1 86 ? -19.493 -11.466 -4.752 1.00 83.88 86 ASP A O 1
ATOM 724 N N . SER A 1 87 ? -18.976 -9.601 -3.641 1.00 82.50 87 SER A N 1
ATOM 725 C CA . SER A 1 87 ? -20.150 -8.881 -4.139 1.00 82.50 87 SER A CA 1
ATOM 726 C C . SER A 1 87 ? -20.125 -8.736 -5.661 1.00 82.50 87 SER A C 1
ATOM 728 O O . SER A 1 87 ? -21.177 -8.844 -6.291 1.00 82.50 87 SER A O 1
ATOM 730 N N . VAL A 1 88 ? -18.956 -8.468 -6.248 1.00 85.62 88 VAL A N 1
ATOM 731 C CA . VAL A 1 88 ? -18.805 -8.373 -7.704 1.00 85.62 88 VAL A CA 1
ATOM 732 C C . VAL A 1 88 ? -18.876 -9.764 -8.338 1.00 85.62 88 VAL A C 1
ATOM 734 O O . VAL A 1 88 ? -19.582 -9.910 -9.327 1.00 85.62 88 VAL A O 1
ATOM 737 N N . SER A 1 89 ? -18.255 -10.787 -7.742 1.00 88.44 89 SER A N 1
ATOM 738 C CA . SER A 1 89 ? -18.319 -12.188 -8.194 1.00 88.44 89 SER A CA 1
ATOM 739 C C . SER A 1 89 ? -19.765 -12.665 -8.301 1.00 88.44 89 SER A C 1
ATOM 741 O O . SER A 1 89 ? -20.218 -13.011 -9.385 1.00 88.44 89 SER A O 1
ATOM 743 N N . HIS A 1 90 ? -20.548 -12.535 -7.225 1.00 87.12 90 HIS A N 1
ATOM 744 C CA . HIS A 1 90 ? -21.964 -12.908 -7.235 1.00 87.12 90 HIS A CA 1
ATOM 745 C C . HIS A 1 90 ? -22.788 -12.101 -8.247 1.00 87.12 90 HIS A C 1
ATOM 747 O O . HIS A 1 90 ? -23.764 -12.609 -8.802 1.00 87.12 90 HIS A O 1
ATOM 753 N N . TRP A 1 91 ? -22.437 -10.830 -8.475 1.00 86.31 91 TRP A N 1
ATOM 754 C CA . TRP A 1 91 ? -23.103 -10.014 -9.487 1.00 86.31 91 TRP A CA 1
ATOM 755 C C . TRP A 1 91 ? -22.774 -10.498 -10.905 1.00 86.31 91 TRP A C 1
ATOM 757 O O . TRP A 1 91 ? -23.698 -10.633 -11.707 1.00 86.31 91 TRP A O 1
ATOM 767 N N . ILE A 1 92 ? -21.507 -10.811 -11.202 1.00 88.88 92 ILE A N 1
ATOM 768 C CA . ILE A 1 92 ? -21.082 -11.381 -12.488 1.00 88.88 92 ILE A CA 1
ATOM 769 C C . ILE A 1 92 ? -21.752 -12.738 -12.711 1.00 88.88 92 ILE A C 1
ATOM 771 O O . ILE A 1 92 ? -22.344 -12.934 -13.767 1.00 88.88 92 ILE A O 1
ATOM 775 N N . ASP A 1 93 ? -21.765 -13.624 -11.717 1.00 86.81 93 ASP A N 1
ATOM 776 C CA . ASP A 1 93 ? -22.375 -14.956 -11.831 1.00 86.81 93 ASP A CA 1
ATOM 777 C C . ASP A 1 93 ? -23.892 -14.884 -12.054 1.00 86.81 93 ASP A C 1
ATOM 779 O O . ASP A 1 93 ? -24.468 -15.646 -12.836 1.00 86.81 93 ASP A O 1
ATOM 783 N N . GLY A 1 94 ? -24.555 -13.944 -11.374 1.00 86.50 94 GLY A N 1
ATOM 784 C CA . GLY A 1 94 ? -26.001 -13.758 -11.461 1.00 86.50 94 GLY A CA 1
ATOM 785 C C . GLY A 1 94 ? -26.456 -13.045 -12.735 1.00 86.50 94 GLY A C 1
ATOM 786 O O . GLY A 1 94 ? -27.522 -13.360 -13.265 1.00 86.50 94 GLY A O 1
ATOM 787 N N . ARG A 1 95 ? -25.682 -12.067 -13.223 1.00 85.50 95 ARG A N 1
ATOM 788 C CA . ARG A 1 95 ? -26.029 -11.271 -14.413 1.00 85.50 95 ARG A CA 1
ATOM 789 C C . ARG A 1 95 ? -25.422 -11.793 -15.702 1.00 85.50 95 ARG A C 1
ATOM 791 O O . ARG A 1 95 ? -25.980 -11.514 -16.757 1.00 85.50 95 ARG A O 1
ATOM 798 N N . LYS A 1 96 ? -24.310 -12.519 -15.614 1.00 87.56 96 LYS A N 1
ATOM 799 C CA . LYS A 1 96 ? -23.507 -13.002 -16.743 1.00 87.56 96 LYS A CA 1
ATOM 800 C C . LYS A 1 96 ? -23.257 -11.903 -17.786 1.00 87.56 96 LYS A C 1
ATOM 802 O O . LYS A 1 96 ? -23.650 -12.050 -18.941 1.00 87.56 96 LYS A O 1
ATOM 807 N N . PRO A 1 97 ? -22.654 -10.766 -17.385 1.00 87.56 97 PRO A N 1
ATOM 808 C CA . PRO A 1 97 ? -22.427 -9.634 -18.284 1.00 87.56 97 PRO A CA 1
ATOM 809 C C . PRO A 1 97 ? -21.372 -9.925 -19.363 1.00 87.56 97 PRO A C 1
ATOM 811 O O . PRO A 1 97 ? -21.320 -9.220 -20.367 1.00 87.56 97 PRO A O 1
ATOM 814 N N . VAL A 1 98 ? -20.531 -10.936 -19.142 1.00 90.44 98 VAL A N 1
ATOM 815 C CA . VAL A 1 98 ? -19.486 -11.422 -20.049 1.00 90.44 98 VAL A CA 1
ATOM 816 C C . VAL A 1 98 ? -19.615 -12.937 -20.202 1.00 90.44 98 VAL A C 1
ATOM 818 O O . VAL A 1 98 ? -20.282 -13.590 -19.393 1.00 90.44 98 VAL A O 1
ATOM 821 N N . VAL A 1 99 ? -18.992 -13.494 -21.240 1.00 92.06 99 VAL A N 1
ATOM 822 C CA . VAL A 1 99 ? -18.909 -14.950 -21.429 1.00 92.06 99 VAL A CA 1
ATOM 823 C C . VAL A 1 99 ? -18.097 -15.562 -20.283 1.00 92.06 99 VAL A C 1
ATOM 825 O O . VAL A 1 99 ? -17.193 -14.925 -19.750 1.00 92.06 99 VAL A O 1
ATOM 828 N N . GLU A 1 100 ? -18.417 -16.797 -19.892 1.00 86.88 100 GLU A N 1
ATOM 829 C CA . GLU A 1 100 ? -17.783 -17.492 -18.760 1.00 86.88 100 GLU A CA 1
ATOM 830 C C . GLU A 1 100 ? -16.251 -17.522 -18.876 1.00 86.88 100 GLU A C 1
ATOM 832 O O . GLU A 1 100 ? -15.558 -17.143 -17.934 1.00 86.88 100 GLU A O 1
ATOM 837 N N . GLU A 1 101 ? -15.733 -17.819 -20.069 1.00 88.88 101 GLU A N 1
ATOM 838 C CA . GLU A 1 101 ? -14.297 -17.807 -20.384 1.00 88.88 101 GLU A CA 1
ATOM 839 C C . GLU A 1 101 ? -13.616 -16.463 -20.050 1.00 88.88 101 GLU A C 1
ATOM 841 O O . GLU A 1 101 ? -12.447 -16.432 -19.670 1.00 88.88 101 GLU A O 1
ATOM 846 N N . GLU A 1 102 ? -14.353 -15.351 -20.142 1.00 89.19 102 GLU A N 1
ATOM 847 C CA . GLU A 1 102 ? -13.877 -13.995 -19.854 1.00 89.19 102 GLU A CA 1
ATOM 848 C C . GLU A 1 102 ? -14.141 -13.546 -18.408 1.00 89.19 102 GLU A C 1
ATOM 850 O O . GLU A 1 102 ? -13.753 -12.437 -18.047 1.00 89.19 102 GLU A O 1
ATOM 855 N N . SER A 1 103 ? -14.798 -14.351 -17.567 1.00 88.00 103 SER A N 1
ATOM 856 C CA . SER A 1 103 ? -15.099 -13.992 -16.168 1.00 88.00 103 SER A CA 1
ATOM 857 C C . SER A 1 103 ? -14.030 -14.425 -15.160 1.00 88.00 103 SER A C 1
ATOM 859 O O . SER A 1 103 ? -13.924 -13.815 -14.098 1.00 88.00 103 SER A O 1
ATOM 861 N N . HIS A 1 104 ? -13.177 -15.394 -15.509 1.00 86.56 104 HIS A N 1
ATOM 862 C CA . HIS A 1 104 ? -12.216 -16.017 -14.585 1.00 86.56 104 HIS A CA 1
ATOM 863 C C . HIS A 1 104 ? -11.167 -15.074 -13.981 1.00 86.56 104 HIS A C 1
ATOM 865 O O . HIS A 1 104 ? -10.563 -15.400 -12.963 1.00 86.56 104 HIS A O 1
ATOM 871 N N . TRP A 1 105 ? -10.955 -13.881 -14.547 1.00 86.62 105 TRP A N 1
ATOM 872 C CA . TRP A 1 105 ? -10.057 -12.889 -13.938 1.00 86.62 105 TRP A CA 1
ATOM 873 C C . TRP A 1 105 ? -10.514 -12.466 -12.538 1.00 86.62 105 TRP A C 1
ATOM 875 O O . TRP A 1 105 ? -9.692 -12.000 -11.753 1.00 86.62 105 TRP A O 1
ATOM 885 N N . ILE A 1 106 ? -11.804 -12.613 -12.203 1.00 87.94 106 ILE A N 1
ATOM 886 C CA . ILE A 1 106 ? -12.290 -12.265 -10.868 1.00 87.94 106 ILE A CA 1
ATOM 887 C C . ILE A 1 106 ? -11.836 -13.271 -9.810 1.00 87.94 106 ILE A C 1
ATOM 889 O O . ILE A 1 106 ? -11.666 -12.889 -8.651 1.00 87.94 106 ILE A O 1
ATOM 893 N N . ASP A 1 107 ? -11.603 -14.531 -10.190 1.00 85.38 107 ASP A N 1
ATOM 894 C CA . ASP A 1 107 ? -11.182 -15.615 -9.292 1.00 85.38 107 ASP A CA 1
ATOM 895 C C . ASP A 1 107 ? -9.800 -15.340 -8.683 1.00 85.38 107 ASP A C 1
ATOM 897 O O . ASP A 1 107 ? -9.529 -15.701 -7.535 1.00 85.38 107 ASP A O 1
ATOM 901 N N . GLU A 1 108 ? -8.951 -14.601 -9.399 1.00 87.38 108 GLU A N 1
ATOM 902 C CA . GLU A 1 108 ? -7.662 -14.108 -8.916 1.00 87.38 108 GLU A CA 1
ATOM 903 C C . GLU A 1 108 ? -7.844 -12.916 -7.959 1.00 87.38 108 GLU A C 1
ATOM 905 O O . GLU A 1 108 ? -7.524 -11.767 -8.267 1.00 87.38 108 GLU A O 1
ATOM 910 N N . ARG A 1 109 ? -8.335 -13.193 -6.743 1.00 83.88 109 ARG A N 1
ATOM 911 C CA . ARG A 1 109 ? -8.609 -12.179 -5.702 1.00 83.88 109 ARG A CA 1
ATOM 912 C C . ARG A 1 109 ? -7.400 -11.299 -5.353 1.00 83.88 109 ARG A C 1
ATOM 914 O O . ARG A 1 109 ? -7.573 -10.171 -4.895 1.00 83.88 109 ARG A O 1
ATOM 921 N N . ASP A 1 110 ? -6.186 -11.802 -5.563 1.00 83.50 110 ASP A N 1
ATOM 922 C CA . ASP A 1 110 ? -4.938 -11.069 -5.331 1.00 83.50 110 ASP A CA 1
ATOM 923 C C . ASP A 1 110 ? -4.633 -10.006 -6.398 1.00 83.50 110 ASP A C 1
ATOM 925 O O . ASP A 1 110 ? -3.890 -9.071 -6.106 1.00 83.50 110 ASP A O 1
ATOM 929 N N . ASP A 1 111 ? -5.223 -10.097 -7.597 1.00 85.69 111 ASP A N 1
ATOM 930 C CA . ASP A 1 111 ? -5.046 -9.102 -8.669 1.00 85.69 111 ASP A CA 1
ATOM 931 C C . ASP A 1 111 ? -6.118 -7.994 -8.633 1.00 85.69 111 ASP A C 1
ATOM 933 O O . ASP A 1 111 ? -6.071 -7.032 -9.403 1.00 85.69 111 ASP A O 1
ATOM 937 N N . LEU A 1 112 ? -7.085 -8.097 -7.715 1.00 87.81 112 LEU A N 1
ATOM 938 C CA . LEU A 1 112 ? -8.136 -7.103 -7.534 1.00 87.81 112 LEU A CA 1
ATOM 939 C C . LEU A 1 112 ? -7.659 -5.959 -6.633 1.00 87.81 112 LEU A C 1
ATOM 941 O O . LEU A 1 112 ? -7.199 -6.160 -5.507 1.00 87.81 112 LEU A O 1
ATOM 945 N N . ALA A 1 113 ? -7.855 -4.728 -7.103 1.00 86.56 113 ALA A N 1
ATOM 946 C CA . ALA A 1 113 ? -7.475 -3.517 -6.386 1.00 86.56 113 ALA A CA 1
ATOM 947 C C . ALA A 1 113 ? -8.670 -2.579 -6.174 1.00 86.56 113 ALA A C 1
ATOM 949 O O . ALA A 1 113 ? -9.550 -2.451 -7.027 1.00 86.56 113 ALA A O 1
ATOM 950 N N . SER A 1 114 ? -8.687 -1.879 -5.038 1.00 82.75 114 SER A N 1
ATOM 951 C CA . SER A 1 114 ? -9.690 -0.848 -4.764 1.00 82.75 114 SER A CA 1
ATOM 952 C C . SER A 1 114 ? -9.376 0.430 -5.548 1.00 82.75 114 SER A C 1
ATOM 954 O O . SER A 1 114 ? -8.339 1.061 -5.346 1.00 82.75 114 SER A O 1
ATOM 956 N N . LEU A 1 115 ? -10.293 0.834 -6.434 1.00 77.88 115 LEU A N 1
ATOM 957 C CA . LEU A 1 115 ? -10.227 2.099 -7.186 1.00 77.88 115 LEU A CA 1
ATOM 958 C C . LEU A 1 115 ? -10.790 3.297 -6.397 1.00 77.88 115 LEU A C 1
ATOM 960 O O . LEU A 1 115 ? -10.614 4.447 -6.797 1.00 77.88 115 LEU A O 1
ATOM 964 N N . GLY A 1 116 ? -11.505 3.029 -5.300 1.00 67.44 116 GLY A N 1
ATOM 965 C CA . GLY A 1 116 ? -12.142 4.036 -4.456 1.00 67.44 116 GLY A CA 1
ATOM 966 C C . GLY A 1 116 ? -11.197 4.621 -3.405 1.00 67.44 116 GLY A C 1
ATOM 967 O O . GLY A 1 116 ? -10.245 3.970 -2.981 1.00 67.44 116 GLY A O 1
ATOM 968 N N . LEU A 1 117 ? -11.489 5.860 -2.987 1.00 52.19 117 LEU A N 1
ATOM 969 C CA . LEU A 1 117 ? -10.770 6.624 -1.959 1.00 52.19 117 LEU A CA 1
ATOM 970 C C . LEU A 1 117 ? -10.355 5.750 -0.768 1.00 52.19 117 LEU A C 1
ATOM 972 O O . LEU A 1 117 ? -11.203 5.074 -0.187 1.00 52.19 117 LEU A O 1
ATOM 976 N N . LYS A 1 118 ? -9.077 5.863 -0.371 1.00 53.28 118 LYS A N 1
ATOM 977 C CA . LYS A 1 118 ? -8.572 5.444 0.945 1.00 53.28 118 LYS A CA 1
ATOM 978 C C . LYS A 1 118 ? -9.573 5.888 2.008 1.00 53.28 118 LYS A C 1
ATOM 980 O O . LYS A 1 118 ? -9.657 7.075 2.326 1.00 53.28 118 LYS A O 1
ATOM 985 N N . VAL A 1 119 ? -10.368 4.956 2.519 1.00 52.62 119 VAL A N 1
ATOM 986 C CA . VAL A 1 119 ? -11.192 5.217 3.692 1.00 52.62 119 VAL A CA 1
ATOM 987 C C . VAL A 1 119 ? -10.202 5.293 4.844 1.00 52.62 119 VAL A C 1
ATOM 989 O O . VAL A 1 119 ? -9.594 4.287 5.184 1.00 52.62 119 VAL A O 1
ATOM 992 N N . GLU A 1 120 ? -9.947 6.509 5.328 1.00 52.84 120 GLU A N 1
ATOM 993 C CA . GLU A 1 120 ? -9.009 6.790 6.416 1.00 52.84 120 GLU A CA 1
ATOM 994 C C . GLU A 1 120 ? -9.147 5.784 7.567 1.00 52.84 120 GLU A C 1
ATOM 996 O O . GLU A 1 120 ? -10.212 5.685 8.165 1.00 52.84 120 GLU A O 1
ATOM 1001 N N . ASP A 1 121 ? -8.046 5.087 7.860 1.00 51.31 121 ASP A N 1
ATOM 1002 C CA . ASP A 1 121 ? -7.473 4.668 9.149 1.00 51.31 121 ASP A CA 1
ATOM 1003 C C . ASP A 1 121 ? -8.319 3.969 10.225 1.00 51.31 121 ASP A C 1
ATOM 1005 O O . ASP A 1 121 ? -7.744 3.404 11.153 1.00 51.31 121 ASP A O 1
ATOM 1009 N N . TYR A 1 122 ? -9.637 3.865 10.091 1.00 54.62 122 TYR A N 1
ATOM 1010 C CA . TYR A 1 122 ? -10.505 3.114 11.005 1.00 54.62 122 TYR A CA 1
ATOM 1011 C C . TYR A 1 122 ? -10.644 1.634 10.602 1.00 54.62 122 TYR A C 1
ATOM 1013 O O . TYR A 1 122 ? -11.621 0.969 10.949 1.00 54.62 122 TYR A O 1
ATOM 1021 N N . HIS A 1 123 ? -9.651 1.099 9.885 1.00 59.56 123 HIS A N 1
ATOM 1022 C CA . HIS A 1 123 ? -9.728 -0.169 9.157 1.00 59.56 123 HIS A CA 1
ATOM 1023 C C . HIS A 1 123 ? -10.104 -1.382 10.013 1.00 59.56 123 HIS A C 1
ATOM 1025 O O . HIS A 1 123 ? -10.815 -2.255 9.529 1.00 59.56 123 HIS A O 1
ATOM 1031 N N . LEU A 1 124 ? -9.656 -1.464 11.269 1.00 60.88 124 LEU A N 1
ATOM 1032 C CA . LEU A 1 124 ? -9.911 -2.646 12.102 1.00 60.88 124 LEU A CA 1
ATOM 1033 C C . LEU A 1 124 ? -11.361 -2.700 12.592 1.00 60.88 124 LEU A C 1
ATOM 1035 O O . LEU A 1 124 ? -12.022 -3.732 12.477 1.00 60.88 124 LEU A O 1
ATOM 1039 N N . PHE A 1 125 ? -11.867 -1.581 13.113 1.00 61.81 125 PHE A N 1
ATOM 1040 C CA . PHE A 1 125 ? -13.213 -1.533 13.671 1.00 61.81 125 PHE A CA 1
ATOM 1041 C C . PHE A 1 125 ? -14.280 -1.378 12.584 1.00 61.81 125 PHE A C 1
ATOM 1043 O O . PHE A 1 125 ? -15.344 -1.979 12.697 1.00 61.81 125 PHE A O 1
ATOM 1050 N N . GLU A 1 126 ? -13.996 -0.640 11.505 1.00 64.44 126 GLU A N 1
ATOM 1051 C CA . GLU A 1 126 ? -14.878 -0.610 10.335 1.00 64.44 126 GLU A CA 1
ATOM 1052 C C . GLU A 1 126 ? -14.981 -1.991 9.686 1.00 64.44 126 GLU A C 1
ATOM 1054 O O . GLU A 1 126 ? -16.091 -2.399 9.375 1.00 64.44 126 GLU A O 1
ATOM 1059 N N . LYS A 1 127 ? -13.883 -2.756 9.567 1.00 63.34 127 LYS A N 1
ATOM 1060 C CA . LYS A 1 127 ? -13.932 -4.143 9.071 1.00 63.34 127 LYS A CA 1
ATOM 1061 C C . LYS A 1 127 ? -14.800 -5.031 9.963 1.00 63.34 127 LYS A C 1
ATOM 1063 O O . LYS A 1 127 ? -15.698 -5.703 9.467 1.00 63.34 127 LYS A O 1
ATOM 1068 N N . TRP A 1 128 ? -14.587 -4.981 11.279 1.00 67.06 128 TRP A N 1
ATOM 1069 C CA . TRP A 1 128 ? -15.409 -5.727 12.236 1.00 67.06 128 TRP A CA 1
ATOM 1070 C C . TRP A 1 128 ? -16.895 -5.331 12.166 1.00 67.06 128 TRP A C 1
ATOM 1072 O O . TRP A 1 128 ? -17.779 -6.189 12.208 1.00 67.06 128 TRP A O 1
ATOM 1082 N N . ALA A 1 129 ? -17.186 -4.033 12.040 1.00 63.69 129 ALA A N 1
ATOM 1083 C CA . ALA A 1 129 ? -18.548 -3.523 11.949 1.00 63.69 129 ALA A CA 1
ATOM 1084 C C . ALA A 1 129 ? -19.211 -3.866 10.605 1.00 63.69 129 ALA A C 1
ATOM 1086 O O . ALA A 1 129 ? -20.383 -4.237 10.593 1.00 63.69 129 ALA A O 1
ATOM 1087 N N . GLU A 1 130 ? -18.485 -3.785 9.489 1.00 64.50 130 GLU A N 1
ATOM 1088 C CA . GLU A 1 130 ? -18.957 -4.193 8.162 1.00 64.50 130 GLU A CA 1
ATOM 1089 C C . GLU A 1 130 ? -19.278 -5.693 8.127 1.00 64.50 130 GLU A C 1
ATOM 1091 O O . GLU A 1 130 ? -20.363 -6.064 7.682 1.00 64.50 130 GLU A O 1
ATOM 1096 N N . GLU A 1 131 ? -18.412 -6.551 8.677 1.00 66.44 131 GLU A N 1
ATOM 1097 C CA . GLU A 1 131 ? -18.652 -7.999 8.759 1.00 66.44 131 GLU A CA 1
ATOM 1098 C C . GLU A 1 131 ? -19.890 -8.326 9.611 1.00 66.44 131 GLU A C 1
ATOM 1100 O O . GLU A 1 131 ? -20.759 -9.099 9.198 1.00 66.44 131 GLU A O 1
ATOM 1105 N N . LYS A 1 132 ? -20.013 -7.708 10.793 1.00 67.19 132 LYS A N 1
ATOM 1106 C CA . LYS A 1 132 ? -21.051 -8.064 11.772 1.00 67.19 132 LYS A CA 1
ATOM 1107 C C . LYS A 1 132 ? -22.409 -7.410 11.510 1.00 67.19 132 LYS A C 1
ATOM 1109 O O . LYS A 1 132 ? -23.443 -7.988 11.843 1.00 67.19 132 LYS A O 1
ATOM 1114 N N . PHE A 1 133 ? -22.426 -6.220 10.913 1.00 65.12 133 PHE A N 1
ATOM 1115 C CA . PHE A 1 133 ? -23.638 -5.422 10.703 1.00 65.12 133 PHE A CA 1
ATOM 1116 C C . PHE A 1 133 ? -23.933 -5.135 9.224 1.00 65.12 133 PHE A C 1
ATOM 1118 O O . PHE A 1 133 ? -24.775 -4.285 8.936 1.00 65.12 133 PHE A O 1
ATOM 1125 N N . SER A 1 134 ? -23.325 -5.870 8.285 1.00 62.03 134 SER A N 1
ATOM 1126 C CA . SER A 1 134 ? -23.574 -5.764 6.834 1.00 62.03 134 SER A CA 1
ATOM 1127 C C . SER A 1 134 ? -25.058 -5.574 6.484 1.00 62.03 134 SER A C 1
ATOM 1129 O O . SER A 1 134 ? -25.421 -4.664 5.746 1.00 62.03 134 SER A O 1
ATOM 1131 N N . ARG A 1 135 ? -25.964 -6.344 7.098 1.00 60.81 135 ARG A N 1
ATOM 1132 C CA . ARG A 1 135 ? -27.415 -6.263 6.831 1.00 60.81 135 ARG A CA 1
ATOM 1133 C C . ARG A 1 135 ? -28.071 -4.931 7.216 1.00 60.81 135 ARG A C 1
ATOM 1135 O O . ARG A 1 135 ? -29.068 -4.562 6.606 1.00 60.81 135 ARG A O 1
ATOM 1142 N N . VAL A 1 136 ? -27.534 -4.219 8.206 1.00 58.72 136 VAL A N 1
ATOM 1143 C CA . VAL A 1 136 ? -28.072 -2.935 8.697 1.00 58.72 136 VAL A CA 1
ATOM 1144 C C . VAL A 1 136 ? -27.663 -1.776 7.780 1.00 58.72 136 VAL A C 1
ATOM 1146 O O . VAL A 1 136 ? -28.321 -0.740 7.750 1.00 58.72 136 VAL A O 1
ATOM 1149 N N . PHE A 1 137 ? -26.599 -1.956 6.994 1.00 55.84 137 PHE A N 1
ATOM 1150 C CA . PHE A 1 137 ? -25.961 -0.884 6.227 1.00 55.84 137 PHE A CA 1
ATOM 1151 C C . PHE A 1 137 ? -26.249 -0.908 4.723 1.00 55.84 137 PHE A C 1
ATOM 1153 O O . PHE A 1 137 ? -25.697 -0.098 3.971 1.00 55.84 137 PHE A O 1
ATOM 1160 N N . VAL A 1 138 ? -27.145 -1.791 4.275 1.00 57.59 138 VAL A N 1
ATOM 1161 C CA . VAL A 1 138 ? -27.602 -1.830 2.884 1.00 57.59 138 VAL A CA 1
ATOM 1162 C C . VAL A 1 138 ? -28.475 -0.607 2.615 1.00 57.59 138 VAL A C 1
ATOM 1164 O O . VAL A 1 138 ? -29.612 -0.526 3.074 1.00 57.59 138 VAL A O 1
ATOM 1167 N N . THR A 1 139 ? -27.962 0.347 1.841 1.00 52.66 139 THR A N 1
ATOM 1168 C CA . THR A 1 139 ? -28.775 1.439 1.301 1.00 52.66 139 THR A CA 1
ATOM 1169 C C . THR A 1 139 ? -29.179 1.080 -0.125 1.00 52.66 139 THR A C 1
ATOM 1171 O O . THR A 1 139 ? -28.349 0.761 -0.974 1.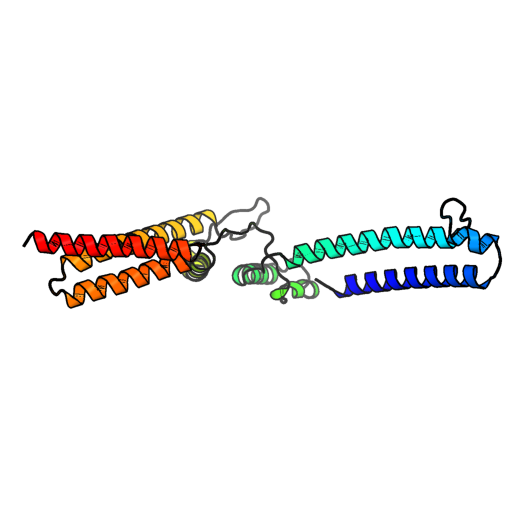00 52.66 139 THR A O 1
ATOM 1174 N N . LYS A 1 140 ? -30.482 1.102 -0.410 1.00 51.31 140 LYS A N 1
ATOM 1175 C CA . LYS A 1 140 ? -30.983 0.920 -1.775 1.00 51.31 140 LYS A CA 1
ATOM 1176 C C . LYS A 1 140 ? -30.826 2.238 -2.529 1.00 51.31 140 LYS A C 1
ATOM 1178 O O . LYS A 1 140 ? -31.678 3.109 -2.402 1.00 51.31 140 LYS A O 1
ATOM 1183 N N . ASN A 1 141 ? -29.762 2.382 -3.311 1.00 46.22 141 ASN A N 1
ATOM 1184 C CA . ASN A 1 141 ? -29.691 3.437 -4.318 1.00 46.22 141 ASN A CA 1
ATOM 1185 C C . ASN A 1 141 ? -30.079 2.856 -5.675 1.00 46.22 141 ASN A C 1
ATOM 1187 O O . ASN A 1 141 ? -29.595 1.797 -6.063 1.00 46.22 141 ASN A O 1
ATOM 1191 N N . ARG A 1 142 ? -30.955 3.558 -6.396 1.00 45.31 142 ARG A N 1
ATOM 1192 C CA . ARG A 1 142 ? -31.228 3.269 -7.805 1.00 45.31 142 ARG A CA 1
ATOM 1193 C C . ARG A 1 142 ? -30.172 3.998 -8.645 1.00 45.31 142 ARG A C 1
ATOM 1195 O O . ARG A 1 142 ? -30.126 5.226 -8.567 1.00 45.31 142 ARG A O 1
ATOM 1202 N N . PRO A 1 143 ? -29.310 3.311 -9.408 1.00 51.25 143 PRO A N 1
ATOM 1203 C CA . PRO A 1 143 ? -28.465 3.981 -10.386 1.00 51.25 143 PRO A CA 1
ATOM 1204 C C . PRO A 1 143 ? -29.317 4.540 -11.538 1.00 51.25 143 PRO A C 1
ATOM 1206 O O . PRO A 1 143 ? -30.429 4.076 -11.791 1.00 51.25 143 PRO A O 1
ATOM 1209 N N . LEU A 1 144 ? -28.766 5.523 -12.262 1.00 53.50 144 LEU A N 1
ATOM 1210 C CA . LEU A 1 144 ? -29.375 6.114 -13.465 1.00 53.50 144 LEU A CA 1
ATOM 1211 C C . LEU A 1 144 ? -29.648 5.086 -14.583 1.00 53.50 144 LEU A C 1
ATOM 1213 O O . LEU A 1 144 ? -30.472 5.344 -15.455 1.00 53.50 144 LEU A O 1
ATOM 1217 N N . PHE A 1 145 ? -29.000 3.919 -14.540 1.00 53.69 145 PHE A N 1
ATOM 1218 C CA . PHE A 1 145 ? -29.155 2.831 -15.504 1.00 53.69 145 PHE A CA 1
ATOM 1219 C C . PHE A 1 145 ? -29.860 1.626 -14.866 1.00 53.69 145 PHE A C 1
ATOM 1221 O O . PHE A 1 145 ? -29.239 0.620 -14.549 1.00 53.69 145 PHE A O 1
ATOM 1228 N N . GLY A 1 146 ? -31.169 1.758 -14.647 1.00 48.62 146 GLY A N 1
ATOM 1229 C CA . GLY A 1 146 ? -32.145 0.661 -14.729 1.00 48.62 146 GLY A CA 1
ATOM 1230 C C . GLY A 1 146 ? -32.125 -0.503 -13.726 1.00 48.62 146 GLY A C 1
ATOM 1231 O O . GLY A 1 146 ? -33.140 -1.186 -13.649 1.00 48.62 146 GLY A O 1
ATOM 1232 N N . GLU A 1 147 ? -31.072 -0.751 -12.942 1.00 56.16 147 GLU A N 1
ATOM 1233 C CA . GLU A 1 147 ? -30.999 -1.965 -12.106 1.00 56.16 147 GLU A CA 1
ATOM 1234 C C . GLU A 1 147 ? -30.578 -1.738 -10.650 1.00 56.16 147 GLU A C 1
ATOM 1236 O O . GLU A 1 147 ? -29.733 -0.904 -10.340 1.00 56.16 147 GLU A O 1
ATOM 1241 N N . GLU A 1 148 ? -31.160 -2.521 -9.733 1.00 54.88 148 GLU A N 1
ATOM 1242 C CA . GLU A 1 148 ? -30.880 -2.475 -8.293 1.00 54.88 148 GLU A CA 1
ATOM 1243 C C . GLU A 1 148 ? -29.472 -3.000 -7.954 1.00 54.88 148 GLU A C 1
ATOM 1245 O O . GLU A 1 148 ? -29.290 -4.154 -7.569 1.00 54.88 148 GLU A O 1
ATOM 1250 N N . VAL A 1 149 ? -28.465 -2.132 -8.028 1.00 56.12 149 VAL A N 1
ATOM 1251 C CA . VAL A 1 149 ? -27.162 -2.382 -7.399 1.00 56.12 149 VAL A CA 1
ATOM 1252 C C . VAL A 1 149 ? -27.242 -1.944 -5.935 1.00 56.12 149 VAL A C 1
ATOM 1254 O O . VAL A 1 149 ? -27.542 -0.790 -5.624 1.00 56.12 149 VAL A O 1
ATOM 1257 N N . ARG A 1 150 ? -27.010 -2.876 -5.003 1.00 58.59 150 ARG A N 1
ATOM 1258 C CA . ARG A 1 150 ? -26.989 -2.569 -3.566 1.00 58.59 150 ARG A CA 1
ATOM 1259 C C . ARG A 1 150 ? -25.678 -1.867 -3.230 1.00 58.59 150 ARG A C 1
ATOM 1261 O O . ARG A 1 150 ? -24.624 -2.490 -3.260 1.00 58.59 150 ARG A O 1
ATOM 1268 N N . PHE A 1 151 ? -25.752 -0.589 -2.879 1.00 58.19 151 PHE A N 1
ATOM 1269 C CA . PHE A 1 151 ? -24.597 0.166 -2.406 1.00 58.19 151 PHE A CA 1
ATOM 1270 C C . PHE A 1 151 ? -24.600 0.214 -0.876 1.00 58.19 151 PHE A C 1
ATOM 1272 O O . PHE A 1 151 ? -25.603 0.552 -0.242 1.00 58.19 151 PHE A O 1
ATOM 1279 N N . TYR A 1 152 ? -23.465 -0.100 -0.258 1.00 59.16 152 TYR A N 1
ATOM 1280 C CA . TYR A 1 152 ? -23.275 0.160 1.165 1.00 59.16 152 TYR A CA 1
ATOM 1281 C C . TYR A 1 152 ? -23.025 1.658 1.362 1.00 59.16 152 TYR A C 1
ATOM 1283 O O . TYR A 1 152 ? -22.114 2.230 0.761 1.00 59.16 152 TYR A O 1
ATOM 1291 N N . SER A 1 153 ? -23.853 2.321 2.176 1.00 59.00 153 SER A N 1
ATOM 1292 C CA . SER A 1 153 ? -23.657 3.746 2.467 1.00 59.00 153 SER A CA 1
ATOM 1293 C C . SER A 1 153 ? -22.480 3.915 3.424 1.00 59.00 153 SER A C 1
ATOM 1295 O O . SER A 1 153 ? -22.618 3.772 4.642 1.00 59.00 153 SER A O 1
ATOM 1297 N N . SER A 1 154 ? -21.321 4.271 2.872 1.00 62.06 154 SER A N 1
ATOM 1298 C CA . SER A 1 154 ? -20.099 4.567 3.632 1.00 62.06 154 SER A CA 1
ATOM 1299 C C . SER A 1 154 ? -20.301 5.679 4.671 1.00 62.06 154 SER A C 1
ATOM 1301 O O . SER A 1 154 ? -19.678 5.673 5.732 1.00 62.06 154 SER A O 1
ATOM 1303 N N . THR A 1 155 ? -21.221 6.614 4.415 1.00 63.72 155 THR A N 1
ATOM 1304 C CA . THR A 1 155 ? -21.526 7.720 5.336 1.00 63.72 155 THR A CA 1
ATOM 1305 C C . THR A 1 155 ? -22.298 7.263 6.573 1.00 63.72 155 THR A C 1
ATOM 1307 O O . THR A 1 155 ? -22.020 7.737 7.677 1.00 63.72 155 THR A O 1
ATOM 1310 N N . THR A 1 156 ? -23.229 6.319 6.418 1.00 65.06 156 THR A N 1
ATOM 1311 C CA . THR A 1 156 ? -23.999 5.760 7.536 1.00 65.06 156 THR A CA 1
ATOM 1312 C C . THR A 1 156 ? -23.112 4.873 8.403 1.00 65.06 156 THR A C 1
ATOM 1314 O O . THR A 1 156 ? -23.109 5.035 9.623 1.00 65.06 156 THR A O 1
ATOM 1317 N N . ILE A 1 157 ? -22.297 4.011 7.779 1.00 67.25 157 ILE A N 1
ATOM 1318 C CA . ILE A 1 157 ? -21.329 3.142 8.471 1.00 67.25 157 ILE A CA 1
ATOM 1319 C C . ILE A 1 157 ? -20.392 3.988 9.335 1.00 67.25 157 ILE A C 1
ATOM 1321 O O . ILE A 1 157 ? -20.296 3.777 10.544 1.00 67.25 157 ILE A O 1
ATOM 1325 N N . ARG A 1 158 ? -19.792 5.029 8.745 1.00 67.62 158 ARG A N 1
ATOM 1326 C CA . ARG A 1 158 ? -18.872 5.925 9.454 1.00 67.62 158 ARG A CA 1
ATOM 1327 C C . ARG A 1 158 ? -19.529 6.621 10.647 1.00 67.62 158 ARG A C 1
ATOM 1329 O O . ARG A 1 158 ? -18.893 6.778 11.686 1.00 67.62 158 ARG A O 1
ATOM 1336 N N . ARG A 1 159 ? -20.795 7.041 10.528 1.00 71.56 159 ARG A N 1
ATOM 1337 C CA . ARG A 1 159 ? -21.533 7.670 11.640 1.00 71.56 159 ARG A CA 1
ATOM 1338 C C . ARG A 1 159 ? -21.773 6.696 12.791 1.00 71.56 159 ARG A C 1
ATOM 1340 O O . ARG A 1 159 ? -21.541 7.074 13.936 1.00 71.56 159 ARG A O 1
ATOM 1347 N N . VAL A 1 160 ? -22.203 5.466 12.501 1.00 73.00 160 VAL A N 1
ATOM 1348 C CA . VAL A 1 160 ? -22.457 4.452 13.539 1.00 73.00 160 VAL A CA 1
ATOM 1349 C C . VAL A 1 160 ? -21.162 4.046 14.233 1.00 73.00 160 VAL A C 1
ATOM 1351 O O . VAL A 1 160 ? -21.104 4.052 15.460 1.00 73.00 160 VAL A O 1
ATOM 1354 N N . VAL A 1 161 ? -20.104 3.783 13.462 1.00 75.38 161 VAL A N 1
ATOM 1355 C CA . VAL A 1 161 ? -18.775 3.458 13.996 1.00 75.38 161 VAL A CA 1
ATOM 1356 C C . VAL A 1 161 ? -18.260 4.582 14.889 1.00 75.38 161 VAL A C 1
ATOM 1358 O O . VAL A 1 161 ? -17.854 4.332 16.023 1.00 75.38 161 VAL A O 1
ATOM 1361 N N . ARG A 1 162 ? -18.347 5.836 14.431 1.00 78.06 162 ARG A N 1
ATOM 1362 C CA . ARG A 1 162 ? -17.922 6.993 15.223 1.00 78.06 162 ARG A CA 1
ATOM 1363 C C . ARG A 1 162 ? -18.728 7.131 16.513 1.00 78.06 162 ARG A C 1
ATOM 1365 O O . ARG A 1 162 ? -18.129 7.350 17.556 1.00 78.06 162 ARG A O 1
ATOM 1372 N N . CYS A 1 163 ? -20.049 6.963 16.459 1.00 81.12 163 CYS A N 1
ATOM 1373 C CA . CYS A 1 163 ? -20.910 7.020 17.643 1.00 81.12 163 CYS A CA 1
ATOM 1374 C C . CYS A 1 163 ? -20.534 5.941 18.674 1.00 81.12 163 CYS A C 1
ATOM 1376 O O . CYS A 1 163 ? -20.370 6.236 19.859 1.00 81.12 163 CYS A O 1
ATOM 1378 N N . PHE A 1 164 ? -20.311 4.707 18.221 1.00 82.31 164 PHE A N 1
ATOM 1379 C CA . PHE A 1 164 ? -19.911 3.607 19.092 1.00 82.31 164 PHE A CA 1
ATOM 1380 C C . PHE A 1 164 ? -18.536 3.839 19.733 1.00 82.31 164 PHE A C 1
ATOM 1382 O O . PHE A 1 164 ? -18.392 3.699 20.947 1.00 82.31 164 PHE A O 1
ATOM 1389 N N . LEU A 1 165 ? -17.547 4.269 18.943 1.00 82.25 165 LEU A N 1
ATOM 1390 C CA . LEU A 1 165 ? -16.213 4.605 19.445 1.00 82.25 165 LEU A CA 1
ATOM 1391 C C . LEU A 1 165 ? -16.274 5.727 20.483 1.00 82.25 165 LEU A C 1
ATOM 1393 O O . LEU A 1 165 ? -15.679 5.594 21.548 1.00 82.25 165 LEU A O 1
ATOM 1397 N N . THR A 1 166 ? -17.049 6.787 20.227 1.00 85.75 166 THR A N 1
ATOM 1398 C CA . THR A 1 166 ? -17.216 7.874 21.203 1.00 85.75 166 THR A CA 1
ATOM 1399 C C . THR A 1 166 ? -17.834 7.390 22.512 1.00 85.75 166 THR A C 1
ATOM 1401 O O . THR A 1 166 ? -17.392 7.806 23.580 1.00 85.75 166 THR A O 1
ATOM 1404 N N . LEU A 1 167 ? -18.805 6.475 22.456 1.00 87.00 167 LEU A N 1
ATOM 1405 C CA . LEU A 1 167 ? -19.450 5.928 23.648 1.00 87.00 167 LEU A CA 1
ATOM 1406 C C . LEU A 1 167 ? -18.477 5.068 24.467 1.00 87.00 167 LEU A C 1
ATOM 1408 O O . LEU A 1 167 ? -18.396 5.229 25.684 1.00 87.00 167 LEU A O 1
ATOM 1412 N N . ILE A 1 168 ? -17.679 4.222 23.808 1.00 86.38 168 ILE A N 1
ATOM 1413 C CA . ILE A 1 168 ? -16.614 3.456 24.470 1.00 86.38 168 ILE A CA 1
ATOM 1414 C C . ILE A 1 168 ? -15.582 4.385 25.111 1.00 86.38 168 ILE A C 1
ATOM 1416 O O . ILE A 1 168 ? -15.208 4.161 26.259 1.00 86.38 168 ILE A O 1
ATOM 1420 N N . SER A 1 169 ? -15.137 5.434 24.414 1.00 86.88 169 SER A N 1
ATOM 1421 C CA . SER A 1 169 ? -14.166 6.386 24.966 1.00 86.88 169 SER A CA 1
ATOM 1422 C C . SER A 1 169 ? -14.676 7.042 26.248 1.00 86.88 169 SER A C 1
ATOM 1424 O O . SER A 1 169 ? -13.928 7.149 27.217 1.00 86.88 169 SER A O 1
ATOM 1426 N N . VAL A 1 170 ? -15.955 7.427 26.290 1.00 89.50 170 VAL A N 1
ATOM 1427 C CA . VAL A 1 170 ? -16.579 7.986 27.497 1.00 89.50 170 VAL A CA 1
ATOM 1428 C C . VAL A 1 170 ? -16.593 6.964 28.637 1.00 89.50 170 VAL A C 1
ATOM 1430 O O . VAL A 1 170 ? -16.240 7.312 29.761 1.00 89.50 170 VAL A O 1
ATOM 1433 N N . ILE A 1 171 ? -16.935 5.701 28.361 1.00 89.25 171 ILE A N 1
ATOM 1434 C CA . ILE A 1 171 ? -16.929 4.636 29.377 1.00 89.25 171 ILE A CA 1
ATOM 1435 C C . ILE A 1 171 ? -15.517 4.399 29.919 1.00 89.25 171 ILE A C 1
ATOM 1437 O O . ILE A 1 171 ? -15.351 4.293 31.130 1.00 89.25 171 ILE A O 1
ATOM 1441 N N . ILE A 1 172 ? -14.500 4.346 29.056 1.00 89.88 172 ILE A N 1
ATOM 1442 C CA . ILE A 1 172 ? -13.108 4.153 29.485 1.00 89.88 172 ILE A CA 1
ATOM 1443 C C . ILE A 1 172 ? -12.637 5.340 30.333 1.00 89.88 172 ILE A C 1
ATOM 1445 O O . ILE A 1 172 ? -11.970 5.133 31.339 1.00 89.88 172 ILE A O 1
ATOM 1449 N N . LEU A 1 173 ? -12.999 6.575 29.974 1.00 89.50 173 LEU A N 1
ATOM 1450 C CA . LEU A 1 173 ? -12.570 7.764 30.714 1.00 89.50 173 LEU A CA 1
ATOM 1451 C C . LEU A 1 173 ? -13.280 7.915 32.064 1.00 89.50 173 LEU A C 1
ATOM 1453 O O . LEU A 1 173 ? -12.628 8.210 33.062 1.00 89.50 173 LEU A O 1
ATOM 1457 N N . ILE A 1 174 ? -14.599 7.720 32.100 1.00 89.88 174 ILE A N 1
ATOM 1458 C CA . ILE A 1 174 ? -15.429 8.031 33.272 1.00 89.88 174 ILE A CA 1
ATOM 1459 C C . ILE A 1 174 ? -15.664 6.799 34.155 1.00 89.88 174 ILE A C 1
ATOM 1461 O O . ILE A 1 174 ? -15.735 6.918 35.378 1.00 89.88 174 ILE A O 1
ATOM 1465 N N . GLY A 1 175 ? -15.765 5.608 33.564 1.00 90.94 175 GLY A N 1
ATOM 1466 C CA . GLY A 1 175 ? -16.038 4.354 34.272 1.00 90.94 175 GLY A CA 1
ATOM 1467 C C . GLY A 1 175 ? -15.128 4.100 35.481 1.00 90.94 175 GLY A C 1
ATOM 1468 O O . GLY A 1 175 ? -15.637 3.683 36.522 1.00 90.94 175 GLY A O 1
ATOM 1469 N N . PRO A 1 176 ? -13.823 4.414 35.418 1.00 90.81 176 PRO A N 1
ATOM 1470 C CA . PRO A 1 176 ? -12.917 4.191 36.546 1.00 90.81 176 PRO A CA 1
ATOM 1471 C C . PRO A 1 176 ? -13.193 5.104 37.730 1.00 90.81 176 PRO A C 1
ATOM 1473 O O . PRO A 1 176 ? -13.022 4.674 38.864 1.00 90.81 176 PRO A O 1
ATOM 1476 N N . LEU A 1 177 ? -13.689 6.322 37.495 1.00 90.50 177 LEU A N 1
ATOM 1477 C CA . LEU A 1 177 ? -14.090 7.233 38.569 1.00 90.50 177 LEU A CA 1
ATOM 1478 C C . LEU A 1 177 ? -15.266 6.654 39.365 1.00 90.50 177 LEU A C 1
ATOM 1480 O O . LEU A 1 177 ? -15.245 6.674 40.594 1.00 90.50 177 LEU A O 1
ATOM 1484 N N . PHE A 1 178 ? -16.245 6.063 38.673 1.00 90.19 178 PHE A N 1
ATOM 1485 C CA . PHE A 1 178 ? -17.344 5.342 39.320 1.00 90.19 178 PHE A CA 1
ATOM 1486 C C . PHE A 1 178 ? -16.861 4.064 40.013 1.00 90.19 178 PHE A C 1
ATOM 1488 O O . PHE A 1 178 ? -17.227 3.807 41.150 1.00 90.19 178 PHE A O 1
ATOM 1495 N N . ALA A 1 179 ? -16.015 3.253 39.376 1.00 89.50 179 ALA A N 1
ATOM 1496 C CA . ALA A 1 179 ? -15.506 2.033 40.009 1.00 89.50 179 ALA A CA 1
ATOM 1497 C C . ALA A 1 179 ? -14.706 2.335 41.293 1.00 89.50 179 ALA A C 1
ATOM 1499 O O . ALA A 1 179 ? -14.823 1.626 42.296 1.00 89.50 179 ALA A O 1
ATOM 1500 N N . LEU A 1 180 ? -13.917 3.413 41.277 1.00 89.06 180 LEU A N 1
ATOM 1501 C CA . LEU A 1 180 ? -13.112 3.850 42.413 1.00 89.06 180 LEU A CA 1
ATOM 1502 C C . LEU A 1 180 ? -13.951 4.468 43.538 1.00 89.06 180 LEU A C 1
ATOM 1504 O O . LEU A 1 180 ? -13.551 4.337 44.693 1.00 89.06 180 LEU A O 1
ATOM 1508 N N . SER A 1 181 ? -15.105 5.081 43.246 1.00 86.69 181 SER A N 1
ATOM 1509 C CA . SER A 1 181 ? -15.971 5.659 44.284 1.00 86.69 181 SER A CA 1
ATOM 1510 C C . SER A 1 181 ? -16.646 4.602 45.165 1.00 86.69 181 SER A C 1
ATOM 1512 O O . SER A 1 181 ? -16.862 4.851 46.347 1.00 86.69 181 SER A O 1
ATOM 1514 N N . TYR A 1 182 ? -16.927 3.411 44.627 1.00 86.25 182 TYR A N 1
ATOM 1515 C CA . TYR A 1 182 ? -17.529 2.299 45.380 1.00 86.25 182 TYR A CA 1
ATOM 1516 C C . TYR A 1 182 ? -16.507 1.352 46.025 1.00 86.25 182 TYR A C 1
ATOM 1518 O O . TYR A 1 182 ? -16.887 0.410 46.718 1.00 86.25 182 TYR A O 1
ATOM 1526 N N . THR A 1 183 ? -15.209 1.562 45.793 1.00 87.69 183 THR A N 1
ATOM 1527 C CA . THR A 1 183 ? -14.158 0.675 46.303 1.00 87.69 183 THR A CA 1
ATOM 1528 C C . THR A 1 183 ? -13.516 1.278 47.546 1.00 87.69 183 THR A C 1
ATOM 1530 O O . THR A 1 183 ? -12.892 2.332 47.469 1.00 87.69 183 THR A O 1
ATOM 1533 N N . GLU A 1 184 ? -13.599 0.602 48.691 1.00 82.00 184 GLU A N 1
ATOM 1534 C CA . GLU A 1 184 ? -13.025 1.101 49.954 1.00 82.00 184 GLU A CA 1
ATOM 1535 C C . GLU A 1 184 ? -11.570 0.657 50.174 1.00 82.00 184 GLU A C 1
ATOM 1537 O O . GLU A 1 184 ? -10.746 1.432 50.657 1.00 82.00 184 GLU A O 1
ATOM 1542 N N . ARG A 1 185 ? -11.208 -0.575 49.783 1.00 86.94 185 ARG A N 1
ATOM 1543 C CA . ARG A 1 185 ? -9.860 -1.108 50.053 1.00 86.94 185 ARG A CA 1
ATOM 1544 C C . ARG A 1 185 ? -8.809 -0.525 49.107 1.00 86.94 185 ARG A C 1
ATOM 1546 O O . ARG A 1 185 ? -8.957 -0.578 47.885 1.00 86.94 185 ARG A O 1
ATOM 1553 N N . GLN A 1 186 ? -7.697 -0.071 49.681 1.00 85.50 186 GLN A N 1
ATOM 1554 C CA . GLN A 1 186 ? -6.588 0.561 48.958 1.00 85.50 186 GLN A CA 1
ATOM 1555 C C . GLN A 1 186 ? -5.951 -0.353 47.898 1.00 85.50 186 GLN A C 1
ATOM 1557 O O . GLN A 1 186 ? -5.670 0.096 46.788 1.00 85.50 186 GLN A O 1
ATOM 1562 N N . GLU A 1 187 ? -5.780 -1.640 48.202 1.00 88.19 187 GLU A N 1
ATOM 1563 C CA . GLU A 1 187 ? -5.208 -2.626 47.271 1.00 88.19 187 GLU A CA 1
ATOM 1564 C C . GLU A 1 187 ? -6.040 -2.748 45.982 1.00 88.19 187 GLU A C 1
ATOM 1566 O O . GLU A 1 187 ? -5.500 -2.765 44.871 1.00 88.19 187 GLU A O 1
ATOM 1571 N N . TYR A 1 188 ? -7.372 -2.749 46.114 1.00 90.25 188 TYR A N 1
ATOM 1572 C CA . TYR A 1 188 ? -8.278 -2.803 44.968 1.00 90.25 188 TYR A CA 1
ATOM 1573 C C . TYR A 1 188 ? -8.274 -1.497 44.172 1.00 90.25 188 TYR A C 1
ATOM 1575 O O . TYR A 1 188 ? -8.301 -1.548 42.945 1.00 90.25 188 TYR A O 1
ATOM 1583 N N . ARG A 1 189 ? -8.158 -0.332 44.825 1.00 89.44 189 ARG A N 1
ATOM 1584 C CA . ARG A 1 189 ? -8.036 0.956 44.120 1.00 89.44 189 ARG A CA 1
ATOM 1585 C C . ARG A 1 189 ? -6.790 1.005 43.236 1.00 89.44 189 ARG A C 1
ATOM 1587 O O . ARG A 1 189 ? -6.900 1.344 42.062 1.00 89.44 189 ARG A O 1
ATOM 1594 N N . LEU A 1 190 ? -5.626 0.614 43.761 1.00 90.56 190 LEU A N 1
ATOM 1595 C CA . LEU A 1 190 ? -4.377 0.573 42.985 1.00 90.56 190 LEU A CA 1
ATOM 1596 C C . LEU A 1 190 ? -4.475 -0.395 41.800 1.00 90.56 190 LEU A C 1
ATOM 1598 O O . LEU A 1 190 ? -4.064 -0.063 40.687 1.00 90.56 190 LEU A O 1
ATOM 1602 N N . THR A 1 191 ? -5.084 -1.562 42.023 1.00 91.88 191 THR A N 1
ATOM 1603 C CA . THR A 1 191 ? -5.313 -2.559 40.969 1.00 91.88 191 THR A CA 1
ATOM 1604 C C . THR A 1 191 ? -6.234 -2.016 39.874 1.00 91.88 191 THR A C 1
ATOM 1606 O O . THR A 1 191 ? -5.943 -2.183 38.689 1.00 91.88 191 THR A O 1
ATOM 1609 N N . LEU A 1 192 ? -7.312 -1.313 40.243 1.00 92.06 192 LEU A N 1
ATOM 1610 C CA . LEU A 1 192 ? -8.219 -0.675 39.287 1.00 92.06 192 LEU A CA 1
ATOM 1611 C C . LEU A 1 192 ? -7.511 0.416 38.478 1.00 92.06 192 LEU A C 1
ATOM 1613 O O . LEU A 1 192 ? -7.645 0.430 37.257 1.00 92.06 192 LEU A O 1
ATOM 1617 N N . ILE A 1 193 ? -6.713 1.281 39.116 1.00 92.69 193 ILE A N 1
ATOM 1618 C CA . ILE A 1 193 ? -5.933 2.318 38.417 1.00 92.69 193 ILE A CA 1
ATOM 1619 C C . ILE A 1 193 ? -5.007 1.681 37.377 1.00 92.69 193 ILE A C 1
ATOM 1621 O O . ILE A 1 193 ? -4.998 2.110 36.222 1.00 92.69 193 ILE A O 1
ATOM 1625 N N . ALA A 1 194 ? -4.256 0.645 37.760 1.00 93.44 194 ALA A N 1
ATOM 1626 C CA . ALA A 1 194 ? -3.346 -0.048 36.853 1.00 93.44 194 ALA A CA 1
ATOM 1627 C C . ALA A 1 194 ? -4.095 -0.713 35.686 1.00 93.44 194 ALA A C 1
ATOM 1629 O O . ALA A 1 194 ? -3.715 -0.543 34.527 1.00 93.44 194 ALA A O 1
ATOM 1630 N N . CYS A 1 195 ? -5.190 -1.421 35.979 1.00 94.06 195 CYS A N 1
ATOM 1631 C CA . CYS A 1 195 ? -5.998 -2.108 34.975 1.00 94.06 195 CYS A CA 1
ATOM 1632 C C . CYS A 1 195 ? -6.613 -1.126 33.968 1.00 94.06 195 CYS A C 1
ATOM 1634 O O . CYS A 1 195 ? -6.448 -1.290 32.760 1.00 94.06 195 CYS A O 1
ATOM 1636 N N . PHE A 1 196 ? -7.263 -0.064 34.445 1.00 93.62 196 PHE A N 1
ATOM 1637 C CA . PHE A 1 196 ? -7.887 0.919 33.565 1.00 93.62 196 PHE A CA 1
ATOM 1638 C C . PHE A 1 196 ? -6.874 1.752 32.782 1.00 93.62 196 PHE A C 1
ATOM 1640 O O . PHE A 1 196 ? -7.119 2.049 31.614 1.00 93.62 196 PHE A O 1
ATOM 1647 N N . SER A 1 197 ? -5.713 2.062 33.365 1.00 93.69 197 SER A N 1
ATOM 1648 C CA . SER A 1 197 ? -4.624 2.719 32.632 1.00 93.69 197 SER A CA 1
ATOM 1649 C C . SER A 1 197 ? -4.098 1.838 31.497 1.00 93.69 197 SER A C 1
ATOM 1651 O O . SER A 1 197 ? -3.852 2.338 30.402 1.00 93.69 197 SER A O 1
ATOM 1653 N N . LEU A 1 198 ? -3.990 0.521 31.714 1.00 94.00 198 LEU A N 1
ATOM 1654 C CA . LEU A 1 198 ? -3.593 -0.433 30.675 1.00 94.00 198 LEU A CA 1
ATOM 1655 C C . LEU A 1 198 ? -4.639 -0.537 29.557 1.00 94.00 198 LEU A C 1
ATOM 1657 O O . LEU A 1 198 ? -4.282 -0.542 28.377 1.00 94.00 198 LEU A O 1
ATOM 1661 N N . VAL A 1 199 ? -5.927 -0.599 29.912 1.00 93.25 199 VAL A N 1
ATOM 1662 C CA . VAL A 1 199 ? -7.031 -0.612 28.939 1.00 93.25 199 VAL A CA 1
ATOM 1663 C C . VAL A 1 199 ? -7.036 0.674 28.115 1.00 93.25 199 VAL A C 1
ATOM 1665 O O . VAL A 1 199 ? -7.139 0.609 26.893 1.00 93.25 199 VAL A O 1
ATOM 1668 N N . PHE A 1 200 ? -6.868 1.831 28.754 1.00 92.56 200 PHE A N 1
ATOM 1669 C CA . PHE A 1 200 ? -6.784 3.125 28.081 1.00 92.56 200 PHE A CA 1
ATOM 1670 C C . PHE A 1 200 ? -5.573 3.215 27.142 1.00 92.56 200 PHE A C 1
ATOM 1672 O O . PHE A 1 200 ? -5.733 3.576 25.975 1.00 92.56 200 PHE A O 1
ATOM 1679 N N . ALA A 1 201 ? -4.385 2.820 27.609 1.00 91.56 201 ALA A N 1
ATOM 1680 C CA . ALA A 1 201 ? -3.169 2.792 26.797 1.00 91.56 201 ALA A CA 1
ATOM 1681 C C . ALA A 1 201 ? -3.333 1.890 25.567 1.00 91.56 201 ALA A C 1
ATOM 1683 O O . ALA A 1 201 ? -2.987 2.283 24.455 1.00 91.56 201 ALA A O 1
ATOM 1684 N N . SER A 1 202 ? -3.919 0.704 25.763 1.00 89.81 202 SER A N 1
ATOM 1685 C CA . SER A 1 202 ? -4.222 -0.237 24.683 1.00 89.81 202 SER A CA 1
ATOM 1686 C C . SER A 1 202 ? -5.228 0.363 23.703 1.00 89.81 202 SER A C 1
ATOM 1688 O O . SER A 1 202 ? -5.011 0.322 22.496 1.00 89.81 202 SER A O 1
ATOM 1690 N N . ALA A 1 203 ? -6.307 0.970 24.203 1.00 87.19 203 ALA A N 1
ATOM 1691 C CA . ALA A 1 203 ? -7.322 1.597 23.367 1.00 87.19 203 ALA A CA 1
ATOM 1692 C C . ALA A 1 203 ? -6.723 2.703 22.490 1.00 87.19 203 ALA A C 1
ATOM 1694 O O . ALA A 1 203 ? -6.956 2.696 21.288 1.00 87.19 203 ALA A O 1
ATOM 1695 N N . ILE A 1 204 ? -5.903 3.602 23.041 1.00 86.00 204 ILE A N 1
ATOM 1696 C CA . ILE A 1 204 ? -5.216 4.625 22.239 1.00 86.00 204 ILE A CA 1
ATOM 1697 C C . ILE A 1 204 ? -4.261 3.968 21.238 1.00 86.00 204 ILE A C 1
ATOM 1699 O O . ILE A 1 204 ? -4.334 4.270 20.053 1.00 86.00 204 ILE A O 1
ATOM 1703 N N . ALA A 1 205 ? -3.421 3.025 21.671 1.00 84.38 205 ALA A N 1
ATOM 1704 C CA . ALA A 1 205 ? -2.453 2.375 20.788 1.00 84.38 205 ALA A CA 1
ATOM 1705 C C . ALA A 1 205 ? -3.098 1.657 19.587 1.00 84.38 205 ALA A C 1
ATOM 1707 O O . ALA A 1 205 ? -2.516 1.638 18.504 1.00 84.38 205 ALA A O 1
ATOM 1708 N N . PHE A 1 206 ? -4.288 1.071 19.764 1.00 80.12 206 PHE A N 1
ATOM 1709 C CA . PHE A 1 206 ? -4.990 0.347 18.700 1.00 80.12 206 PHE A CA 1
ATOM 1710 C C . PHE A 1 206 ? -5.976 1.205 17.897 1.00 80.12 206 PHE A C 1
ATOM 1712 O O . PHE A 1 206 ? -6.229 0.894 16.734 1.00 80.12 206 PHE A O 1
ATOM 1719 N N . VAL A 1 207 ? -6.567 2.245 18.493 1.00 75.94 207 VAL A N 1
ATOM 1720 C CA . VAL A 1 207 ? -7.623 3.051 17.852 1.00 75.94 207 VAL A CA 1
ATOM 1721 C C . VAL A 1 207 ? -7.062 4.298 17.174 1.00 75.94 207 VAL A C 1
ATOM 1723 O O . VAL A 1 207 ? -7.622 4.736 16.168 1.00 75.94 207 VAL A O 1
ATOM 1726 N N . THR A 1 208 ? -5.974 4.883 17.682 1.00 75.31 208 THR A N 1
ATOM 1727 C CA . THR A 1 208 ? -5.383 6.095 17.104 1.00 75.31 208 THR A CA 1
ATOM 1728 C C . THR A 1 208 ? -4.029 5.812 16.466 1.00 75.31 208 THR A C 1
ATOM 1730 O O . THR A 1 208 ? -3.224 5.024 16.954 1.00 75.31 208 THR A O 1
ATOM 1733 N N . LYS A 1 209 ? -3.725 6.524 15.374 1.00 69.56 209 LYS A N 1
ATOM 1734 C CA . LYS A 1 209 ? -2.360 6.610 14.835 1.00 69.56 209 LYS A CA 1
ATOM 1735 C C . LYS A 1 209 ? -1.522 7.576 15.668 1.00 69.56 209 LYS A C 1
ATOM 1737 O O . LYS A 1 209 ? -1.103 8.625 15.186 1.00 69.56 209 LYS A O 1
ATOM 1742 N N . SER A 1 210 ? -1.319 7.237 16.932 1.00 73.88 210 SER A N 1
ATOM 1743 C CA . SER A 1 210 ? -0.501 8.030 17.842 1.00 73.88 210 SER A CA 1
ATOM 1744 C C . SER A 1 210 ? 0.931 7.522 17.854 1.00 73.88 210 SER A C 1
ATOM 1746 O O . SER A 1 210 ? 1.190 6.320 17.789 1.00 73.88 210 SER A O 1
ATOM 1748 N N . ARG A 1 211 ? 1.894 8.441 17.947 1.00 84.00 211 ARG A N 1
ATOM 1749 C CA . ARG A 1 211 ? 3.293 8.051 18.175 1.00 84.00 211 ARG A CA 1
ATOM 1750 C C . ARG A 1 211 ? 3.409 7.400 19.553 1.00 84.00 211 ARG A C 1
ATOM 1752 O O . ARG A 1 211 ? 2.724 7.818 20.481 1.00 84.00 211 ARG A O 1
ATOM 1759 N N . ASN A 1 212 ? 4.340 6.458 19.725 1.00 86.12 212 ASN A N 1
ATOM 1760 C CA . ASN A 1 212 ? 4.568 5.784 21.016 1.00 86.12 212 ASN A CA 1
ATOM 1761 C C . ASN A 1 212 ? 4.693 6.774 22.193 1.00 86.12 212 ASN A C 1
ATOM 1763 O O . ASN A 1 212 ? 4.185 6.520 23.281 1.00 86.12 212 ASN A O 1
ATOM 1767 N N . PHE A 1 213 ? 5.320 7.932 21.957 1.00 90.31 213 PHE A N 1
ATOM 1768 C CA . PHE A 1 213 ? 5.444 8.992 22.957 1.00 90.31 213 PHE A CA 1
ATOM 1769 C C . PHE A 1 213 ? 4.103 9.646 23.333 1.00 90.31 213 PHE A C 1
ATOM 1771 O O . PHE A 1 213 ? 3.865 9.916 24.504 1.00 90.31 213 PHE A O 1
ATOM 1778 N N . GLU A 1 214 ? 3.204 9.868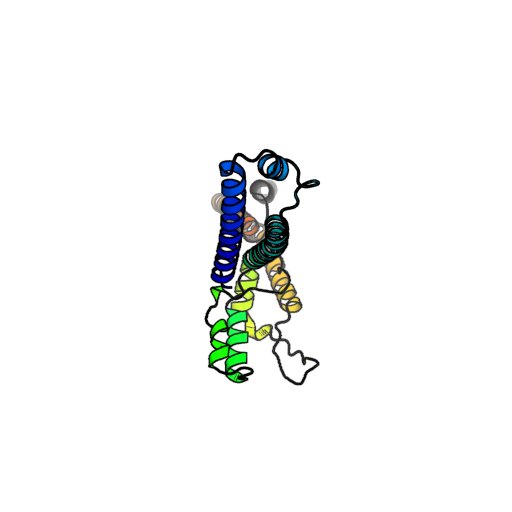 22.374 1.00 90.25 214 GLU A N 1
ATOM 1779 C CA . GLU A 1 214 ? 1.875 10.437 22.638 1.00 90.25 214 GLU A CA 1
ATOM 1780 C C . GLU A 1 214 ? 1.025 9.479 23.477 1.00 90.25 214 GLU A C 1
ATOM 1782 O O . GLU A 1 214 ? 0.365 9.914 24.419 1.00 90.25 214 GLU A O 1
ATOM 1787 N N . VAL A 1 215 ? 1.101 8.172 23.193 1.00 90.94 215 VAL A N 1
ATOM 1788 C CA . VAL A 1 215 ? 0.434 7.136 23.999 1.00 90.94 215 VAL A CA 1
ATOM 1789 C C . VAL A 1 215 ? 0.963 7.151 25.432 1.00 90.94 215 VAL A C 1
ATOM 1791 O O . VAL A 1 215 ? 0.179 7.115 26.380 1.00 90.94 215 VAL A O 1
ATOM 1794 N N . PHE A 1 216 ? 2.284 7.254 25.603 1.00 91.69 216 PHE A N 1
ATOM 1795 C CA . PHE A 1 216 ? 2.914 7.320 26.920 1.00 91.69 216 PHE A CA 1
ATOM 1796 C C . PHE A 1 216 ? 2.465 8.554 27.714 1.00 91.69 216 PHE A C 1
ATOM 1798 O O . PHE A 1 216 ? 2.022 8.420 28.854 1.00 91.69 216 PHE A O 1
ATOM 1805 N N . VAL A 1 217 ? 2.508 9.743 27.102 1.00 94.56 217 VAL A N 1
ATOM 1806 C CA . VAL A 1 217 ? 2.084 10.999 27.742 1.00 94.56 217 VAL A CA 1
ATOM 1807 C C . VAL A 1 217 ? 0.599 10.967 28.103 1.00 94.56 217 VAL A C 1
ATOM 1809 O O . VAL A 1 217 ? 0.243 11.310 29.229 1.00 94.56 217 VAL A O 1
ATOM 1812 N N . ALA A 1 218 ? -0.266 10.511 27.192 1.00 93.06 218 ALA A N 1
ATOM 1813 C CA . ALA A 1 218 ? -1.697 10.396 27.456 1.00 93.06 218 ALA A CA 1
ATOM 1814 C C . ALA A 1 218 ? -1.981 9.420 28.607 1.00 93.06 218 ALA A C 1
ATOM 1816 O O . ALA A 1 218 ? -2.780 9.724 29.490 1.00 93.06 218 ALA A O 1
ATOM 1817 N N . THR A 1 219 ? -1.300 8.271 28.630 1.00 93.62 219 THR A N 1
ATOM 1818 C CA . THR A 1 219 ? -1.461 7.259 29.686 1.00 93.62 219 THR A CA 1
ATOM 1819 C C . THR A 1 219 ? -0.982 7.782 31.037 1.00 93.62 219 THR A C 1
ATOM 1821 O O . THR A 1 219 ? -1.668 7.592 32.038 1.00 93.62 219 THR A O 1
ATOM 1824 N N . ALA A 1 220 ? 0.155 8.484 31.078 1.00 94.50 220 ALA A N 1
ATOM 1825 C CA . ALA A 1 220 ? 0.671 9.096 32.299 1.00 94.50 220 ALA A CA 1
ATOM 1826 C C . ALA A 1 220 ? -0.282 10.172 32.845 1.00 94.50 220 ALA A C 1
ATOM 1828 O O . ALA A 1 220 ? -0.579 10.178 34.039 1.00 94.50 220 ALA A O 1
ATOM 1829 N N . ALA A 1 221 ? -0.809 11.040 31.974 1.00 95.19 221 ALA A N 1
ATOM 1830 C CA . ALA A 1 221 ? -1.797 12.047 32.352 1.00 95.19 221 ALA A CA 1
ATOM 1831 C C . ALA A 1 221 ? -3.082 11.402 32.893 1.00 95.19 221 ALA A C 1
ATOM 1833 O O . ALA A 1 221 ? -3.595 11.810 33.934 1.00 95.19 221 ALA A O 1
ATOM 1834 N N . TYR A 1 222 ? -3.573 10.358 32.224 1.00 94.31 222 TYR A N 1
ATOM 1835 C CA . TYR A 1 222 ? -4.759 9.625 32.648 1.00 94.31 222 TYR A CA 1
ATOM 1836 C C . TYR A 1 222 ? -4.568 8.944 34.013 1.00 94.31 222 TYR A C 1
ATOM 1838 O O . TYR A 1 222 ? -5.393 9.113 34.911 1.00 94.31 222 TYR A O 1
ATOM 1846 N N . ALA A 1 223 ? -3.445 8.249 34.210 1.00 93.50 223 ALA A N 1
ATOM 1847 C CA . ALA A 1 223 ? -3.103 7.631 35.487 1.00 93.50 223 ALA A CA 1
ATOM 1848 C C . ALA A 1 223 ? -2.989 8.671 36.615 1.00 93.50 223 ALA A C 1
ATOM 1850 O O . ALA A 1 223 ? -3.507 8.447 37.708 1.00 93.50 223 ALA A O 1
ATOM 1851 N N . ALA A 1 224 ? -2.374 9.828 36.346 1.00 94.25 224 ALA A N 1
ATOM 1852 C CA . ALA A 1 224 ? -2.265 10.915 37.316 1.00 94.25 224 ALA A CA 1
ATOM 1853 C C . ALA A 1 224 ? -3.643 11.420 37.775 1.00 94.25 224 ALA A C 1
ATOM 1855 O O . ALA A 1 224 ? -3.852 11.590 38.974 1.00 94.25 224 ALA A O 1
ATOM 1856 N N . VAL A 1 225 ? -4.603 11.589 36.857 1.00 93.06 225 VAL A N 1
ATOM 1857 C CA . VAL A 1 225 ? -5.981 11.989 37.203 1.00 93.06 225 VAL A CA 1
ATOM 1858 C C . VAL A 1 225 ? -6.637 10.973 38.141 1.00 93.06 225 VAL A C 1
ATOM 1860 O O . VAL A 1 225 ? -7.239 11.367 39.140 1.00 93.06 225 VAL A O 1
ATOM 1863 N N . LEU A 1 226 ? -6.494 9.672 37.868 1.00 92.50 226 LEU A N 1
ATOM 1864 C CA . LEU A 1 226 ? -7.064 8.628 38.725 1.00 92.50 226 LEU A CA 1
ATOM 1865 C C . LEU A 1 226 ? -6.406 8.585 40.112 1.00 92.50 226 LEU A C 1
ATOM 1867 O O . LEU A 1 226 ? -7.100 8.426 41.116 1.00 92.50 226 LEU A O 1
ATOM 1871 N N . VAL A 1 227 ? -5.082 8.752 40.184 1.00 90.88 227 VAL A N 1
ATOM 1872 C CA . VAL A 1 227 ? -4.339 8.786 41.455 1.00 90.88 227 VAL A CA 1
ATOM 1873 C C . VAL A 1 227 ? -4.745 9.996 42.296 1.00 90.88 227 VAL A C 1
ATOM 1875 O O . VAL A 1 227 ? -5.008 9.835 43.485 1.00 90.88 227 VAL A O 1
ATOM 1878 N N . VAL A 1 228 ? -4.858 11.185 41.693 1.00 91.06 228 VAL A N 1
ATOM 1879 C CA . VAL A 1 228 ? -5.309 12.404 42.389 1.00 91.06 228 VAL A CA 1
ATOM 1880 C C . VAL A 1 228 ? -6.749 12.255 42.883 1.00 91.06 228 VAL A C 1
ATOM 1882 O O . VAL A 1 228 ? -7.038 12.601 44.025 1.00 91.06 228 VAL A O 1
ATOM 1885 N N . PHE A 1 229 ? -7.644 11.685 42.068 1.00 89.25 229 PHE A N 1
ATOM 1886 C CA . PHE A 1 229 ? -9.021 11.403 42.484 1.00 89.25 229 PHE A CA 1
ATOM 1887 C C . PHE A 1 229 ? -9.069 10.498 43.721 1.00 89.25 229 PHE A C 1
ATOM 1889 O O . PHE A 1 229 ? -9.812 10.762 44.664 1.00 89.25 229 PHE A O 1
ATOM 1896 N N . VAL A 1 230 ? -8.247 9.447 43.742 1.00 87.62 230 VAL A N 1
ATOM 1897 C CA . VAL A 1 230 ? -8.142 8.555 44.899 1.00 87.62 230 VAL A CA 1
ATOM 1898 C C . VAL A 1 230 ? -7.539 9.270 46.110 1.00 87.62 230 VAL A C 1
ATOM 1900 O O . VAL A 1 230 ? -8.060 9.088 47.206 1.00 87.62 230 VAL A O 1
ATOM 1903 N N . GLY A 1 231 ? -6.508 10.098 45.920 1.00 83.44 231 GLY A N 1
ATOM 1904 C CA . GLY A 1 231 ? -5.870 10.888 46.979 1.00 83.44 231 GLY A CA 1
ATOM 1905 C C . GLY A 1 231 ? -6.839 11.833 47.691 1.00 83.44 231 GLY A C 1
ATOM 1906 O O . GLY A 1 231 ? -6.948 11.788 48.912 1.00 83.44 231 GLY A O 1
ATOM 1907 N N . ASN A 1 232 ? -7.624 12.603 46.935 1.00 80.94 232 ASN A N 1
ATOM 1908 C CA . ASN A 1 232 ? -8.582 13.560 47.498 1.00 80.94 232 ASN A CA 1
ATOM 1909 C C . ASN A 1 232 ? -9.722 12.880 48.278 1.00 80.94 232 ASN A C 1
ATOM 1911 O O . ASN A 1 232 ? -10.223 13.434 49.252 1.00 80.94 232 ASN A O 1
ATOM 1915 N N . ASN A 1 233 ? -10.126 11.667 47.886 1.00 70.94 233 ASN A N 1
ATOM 1916 C CA . ASN A 1 233 ? -11.150 10.910 48.615 1.00 70.94 233 ASN A CA 1
ATOM 1917 C C . ASN A 1 233 ? -10.671 10.410 49.991 1.00 70.94 233 ASN A C 1
ATOM 1919 O O . ASN A 1 233 ? -11.508 10.039 50.808 1.00 70.94 233 ASN A O 1
ATOM 1923 N N . TYR A 1 234 ? -9.359 10.375 50.249 1.00 63.69 234 TYR A N 1
ATOM 1924 C CA . TYR A 1 234 ? -8.812 10.046 51.570 1.00 63.69 234 TYR A CA 1
ATOM 1925 C C . TYR A 1 234 ? -8.738 11.255 52.510 1.00 63.69 234 TYR A C 1
ATOM 1927 O O . TYR A 1 234 ? -8.760 11.063 53.716 1.00 63.69 234 TYR A O 1
ATOM 1935 N N . GLU A 1 235 ? -8.666 12.482 51.988 1.00 57.09 235 GLU A N 1
ATOM 1936 C CA . GLU A 1 235 ? -8.638 13.701 52.815 1.00 57.09 235 GLU A CA 1
ATOM 1937 C C . GLU A 1 235 ? -10.033 14.114 53.319 1.00 57.09 235 GLU A C 1
ATOM 1939 O O . GLU A 1 235 ? -10.146 14.911 54.247 1.00 57.09 235 GLU A O 1
ATOM 1944 N N . GLY A 1 236 ? -11.099 13.589 52.703 1.00 56.03 236 GLY A N 1
ATOM 1945 C CA . GLY A 1 236 ? -12.495 13.896 53.039 1.00 56.03 236 GLY A CA 1
ATOM 1946 C C . GLY A 1 236 ? -13.198 12.909 53.984 1.00 56.03 236 GLY A C 1
ATOM 1947 O O . GLY A 1 236 ? -14.401 13.070 54.194 1.00 56.03 236 GLY A O 1
ATOM 1948 N N . GLN A 1 237 ? -12.499 11.895 54.510 1.00 44.53 237 GLN A N 1
ATOM 1949 C CA . GLN A 1 237 ? -12.988 10.941 55.525 1.00 44.53 237 GLN A CA 1
ATOM 1950 C C . GLN A 1 237 ? -12.261 11.156 56.852 1.00 44.53 237 GLN A C 1
ATOM 1952 O O . GLN A 1 237 ? -12.932 11.021 57.900 1.00 44.53 237 GLN A O 1
#

Radius of gyration: 32.95 Å; chains: 1; bounding box: 72×34×97 Å

pLDDT: mean 82.54, std 13.7, range [44.53, 98.12]